Protein AF-X0S0W8-F1 (afdb_monomer)

Nearest PDB structures (foldseek):
  1mt6-assembly1_A  TM=5.441E-01  e=2.248E-05  Homo sapiens
  7vfk-assembly1_B  TM=5.482E-01  e=2.485E-03  Staphylococcus aureus subsp. aureus USA300
  7vfm-assembly1_A  TM=4.886E-01  e=3.811E-03  Staphylococcus aureus subsp. aureus USA300
  5e9u-assembly1_D  TM=4.222E-01  e=1.902E-03  Streptococcus gordonii
  7ec7-assembly1_A  TM=4.776E-01  e=2.226E-02  Staphylococcus aureus subsp. aureus USA300

InterPro domains:
  IPR011652 MORN variant [PF07661] (50-70)
  IPR011652 MORN variant [PF07661] (74-95)

Foldseek 3Di:
DDDDDDPPVPPPPPPDDDDDDDQDDQAAWDWDADPVRATQWIFGHHRSATAAWIWGADNVNATQKTFGDDRNATAFWIWGADNVGATAWIFGDHRNATAAWIWGADPVNHTAWIFGDDRLATAAWIWGADPVRDTPDIFGDHRQHTQPPDDPVRVVVVVVCVVVVNDPDDPPRPPDPDPDDDDDDDDDDDDDDRPPSVPCVVVVVSVD

pLDDT: mean 75.38, std 25.86, range [27.75, 98.38]

Solvent-accessible surface area (backbone atoms only — not comparable to full-atom values): 12274 Å² total; per-residue (Å²): 143,79,85,84,82,82,84,64,91,69,81,74,76,67,94,69,91,84,79,98,62,84,76,77,54,43,63,46,82,38,76,44,60,41,98,87,69,40,57,34,34,38,37,24,24,45,89,64,25,41,32,41,56,34,37,34,31,33,94,89,58,42,58,30,36,40,39,26,25,51,83,62,22,41,32,44,57,34,37,32,29,42,87,90,56,45,54,34,38,41,36,25,25,52,83,61,29,42,30,46,56,35,37,37,30,40,98,86,50,49,65,34,36,42,35,26,25,52,84,59,25,43,29,44,54,39,36,32,35,42,96,89,66,45,77,74,42,76,34,31,26,55,80,37,39,80,64,31,80,67,53,70,67,58,50,51,52,52,52,53,44,54,73,69,68,51,71,86,84,62,62,102,70,66,74,74,78,74,94,70,80,85,76,89,77,84,91,81,94,74,82,80,81,70,61,58,81,78,54,69,76,72,61,56,73,78,74,114

Radius of gyration: 22.82 Å; Cα contacts (8 Å, |Δi|>4): 361; chains: 1; bounding box: 62×35×63 Å

Sequence (208 aa):
MTKRILLVFLFLIAAAGLAAGDAPPADGLYVEAWPNGKKKLQARYRAGELHGTYTEYHENGKSKVKANYSKGKLHGPYKEYAEDGKLRLKCSYKDGELHGSYQKSRPNGKTELKTSYANGELHGKYVTVGEDGKIVLDQIYLDGVLRYPKSQSQIRFTINKLKSGAKPTGPLFDEAPSAGEVKEGEDGEREGMKAGKVSQKHLDAALA

Organism: NCBI:txid412755

Structure (mmCIF, N/CA/C/O backbone):
data_AF-X0S0W8-F1
#
_entry.id   AF-X0S0W8-F1
#
loop_
_atom_site.group_PDB
_atom_site.id
_atom_site.type_symbol
_atom_site.label_atom_id
_atom_site.label_alt_id
_atom_site.label_comp_id
_atom_site.label_asym_id
_atom_site.label_entity_id
_atom_site.label_seq_id
_atom_site.pdbx_PDB_ins_code
_atom_site.Cartn_x
_atom_site.Cartn_y
_atom_site.Cartn_z
_atom_site.occupancy
_atom_site.B_iso_or_equiv
_atom_site.auth_seq_id
_atom_site.auth_comp_id
_atom_site.auth_asym_id
_atom_site.auth_atom_id
_atom_site.pdbx_PDB_model_num
ATOM 1 N N . MET A 1 1 ? -28.493 2.324 -7.291 1.00 39.72 1 MET A N 1
ATOM 2 C CA . MET A 1 1 ? -27.605 1.420 -8.056 1.00 39.72 1 MET A CA 1
ATOM 3 C C . MET A 1 1 ? -26.864 2.237 -9.100 1.00 39.72 1 MET A C 1
ATOM 5 O O . MET A 1 1 ? -27.423 2.530 -10.145 1.00 39.72 1 MET A O 1
ATOM 9 N N . THR A 1 2 ? -25.621 2.609 -8.826 1.00 30.47 2 THR A N 1
ATOM 10 C CA . THR A 1 2 ? -24.753 3.280 -9.801 1.00 30.47 2 THR A CA 1
ATOM 11 C C . THR A 1 2 ? -23.383 2.633 -9.699 1.00 30.47 2 THR A C 1
ATOM 13 O O . THR A 1 2 ? -22.607 2.865 -8.778 1.00 30.47 2 THR A O 1
ATOM 16 N N . LYS A 1 3 ? -23.155 1.699 -10.625 1.00 37.75 3 LYS A N 1
ATOM 17 C CA . LYS A 1 3 ? -21.832 1.184 -10.969 1.00 37.75 3 LYS A CA 1
ATOM 18 C C . LYS A 1 3 ? -21.035 2.321 -11.627 1.00 37.75 3 LYS A C 1
ATOM 20 O O . LYS A 1 3 ? -21.641 3.120 -12.337 1.00 37.75 3 LYS A O 1
ATOM 25 N N . ARG A 1 4 ? -19.697 2.237 -11.526 1.00 33.12 4 ARG A N 1
ATOM 26 C CA . ARG A 1 4 ? -18.644 3.071 -12.165 1.00 33.12 4 ARG A CA 1
ATOM 27 C C . ARG A 1 4 ? -18.261 4.269 -11.276 1.00 33.12 4 ARG A C 1
ATOM 29 O O . ARG A 1 4 ? -19.133 4.981 -10.814 1.00 33.12 4 ARG A O 1
ATOM 36 N N . ILE A 1 5 ? -16.995 4.522 -10.948 1.00 27.75 5 ILE A N 1
ATOM 37 C CA . ILE A 1 5 ? -15.784 4.435 -11.772 1.00 27.75 5 ILE A CA 1
ATOM 38 C C . ILE A 1 5 ? -14.626 3.895 -10.915 1.00 27.75 5 ILE A C 1
ATOM 40 O O . ILE A 1 5 ? -14.252 4.481 -9.904 1.00 27.75 5 ILE A O 1
ATOM 44 N N . LEU A 1 6 ? -14.076 2.756 -11.334 1.00 30.86 6 LEU A N 1
ATOM 45 C CA . LEU A 1 6 ? -12.816 2.209 -10.851 1.00 30.86 6 LEU A CA 1
ATOM 46 C C . LEU A 1 6 ? -11.714 2.905 -11.665 1.00 30.86 6 LEU A C 1
ATOM 48 O O . LEU A 1 6 ? -11.454 2.506 -12.797 1.00 30.86 6 LEU A O 1
ATOM 52 N N . LEU A 1 7 ? -11.105 3.966 -11.130 1.00 28.16 7 LEU A N 1
ATOM 53 C CA . LEU A 1 7 ? -9.842 4.484 -11.663 1.00 28.16 7 LEU A CA 1
ATOM 54 C C . LEU A 1 7 ? -8.720 3.557 -11.186 1.00 28.16 7 LEU A C 1
ATOM 56 O O . LEU A 1 7 ? -7.939 3.875 -10.296 1.00 28.16 7 LEU A O 1
ATOM 60 N N . VAL A 1 8 ? -8.663 2.367 -11.786 1.00 34.12 8 VAL A N 1
ATOM 61 C CA . VAL A 1 8 ? -7.367 1.726 -11.990 1.00 34.12 8 VAL A CA 1
ATOM 62 C C . VAL A 1 8 ? -6.663 2.646 -12.973 1.00 34.12 8 VAL A C 1
ATOM 64 O O . VAL A 1 8 ? -7.233 2.946 -14.024 1.00 34.12 8 VAL A O 1
ATOM 67 N N . PHE A 1 9 ? -5.447 3.090 -12.669 1.00 36.66 9 PHE A N 1
ATOM 68 C CA . PHE A 1 9 ? -4.522 3.520 -13.714 1.00 36.66 9 PHE A CA 1
ATOM 69 C C . PHE A 1 9 ? -4.187 2.286 -14.559 1.00 36.66 9 PHE A C 1
ATOM 71 O O . PHE A 1 9 ? -3.138 1.664 -14.445 1.00 36.66 9 PHE A O 1
ATOM 78 N N . LEU A 1 10 ? -5.169 1.872 -15.352 1.00 36.84 10 LEU A N 1
ATOM 79 C CA . LEU A 1 10 ? -5.042 0.918 -16.416 1.00 36.84 10 LEU A CA 1
ATOM 80 C C . LEU A 1 10 ? -4.467 1.752 -17.552 1.00 36.84 10 LEU A C 1
ATOM 82 O O . LEU A 1 10 ? -5.204 2.408 -18.286 1.00 36.84 10 LEU A O 1
ATOM 86 N N . PHE A 1 11 ? -3.143 1.779 -17.669 1.00 39.22 11 PHE A N 1
ATOM 87 C CA . PHE A 1 11 ? -2.532 2.127 -18.942 1.00 39.22 11 PHE A CA 1
ATOM 88 C C . PHE A 1 11 ? -2.875 0.995 -19.923 1.00 39.22 11 PHE A C 1
ATOM 90 O O . PHE A 1 11 ? -2.082 0.102 -20.195 1.00 39.22 11 PHE A O 1
ATOM 97 N N . LEU A 1 12 ? -4.115 1.016 -20.422 1.00 37.22 12 LEU A N 1
ATOM 98 C CA . LEU A 1 12 ? -4.457 0.476 -21.726 1.00 37.22 12 LEU A CA 1
ATOM 99 C C . LEU A 1 12 ? -3.767 1.413 -22.715 1.00 37.22 12 LEU A C 1
ATOM 101 O O . LEU A 1 12 ? -4.345 2.408 -23.150 1.00 37.22 12 LEU A O 1
ATOM 105 N N . ILE A 1 13 ? -2.503 1.139 -23.031 1.00 46.31 13 ILE A N 1
ATOM 106 C CA . ILE A 1 13 ? -1.908 1.735 -24.222 1.00 46.31 13 ILE A CA 1
ATOM 107 C C . ILE A 1 13 ? -2.515 0.973 -25.395 1.00 46.31 13 ILE A C 1
ATOM 109 O O . ILE A 1 13 ? -1.994 -0.035 -25.865 1.00 46.31 13 ILE A O 1
ATOM 113 N N . ALA A 1 14 ? -3.687 1.448 -25.816 1.00 35.66 14 ALA A N 1
ATOM 114 C CA . ALA A 1 14 ? -4.127 1.287 -27.182 1.00 35.66 14 ALA A CA 1
ATOM 115 C C . ALA A 1 14 ? -3.025 1.872 -28.071 1.00 35.66 14 ALA A C 1
ATOM 117 O O . ALA A 1 14 ? -2.595 3.009 -27.875 1.00 35.66 14 ALA A O 1
ATOM 118 N N . ALA A 1 15 ? -2.542 1.065 -29.010 1.00 45.97 15 ALA A N 1
ATOM 119 C CA . ALA A 1 15 ? -1.600 1.497 -30.022 1.00 45.97 15 ALA A CA 1
ATOM 120 C C . ALA A 1 15 ? -2.231 2.624 -30.857 1.00 45.97 15 ALA A C 1
ATOM 122 O O . ALA A 1 15 ? -3.025 2.373 -31.758 1.00 45.97 15 ALA A O 1
ATOM 123 N N . ALA A 1 16 ? -1.894 3.869 -30.537 1.00 35.06 16 ALA A N 1
ATOM 124 C CA . ALA A 1 16 ? -2.077 5.029 -31.396 1.00 35.06 16 ALA A CA 1
ATOM 125 C C . ALA A 1 16 ? -1.059 6.087 -30.952 1.00 35.06 16 ALA A C 1
ATOM 127 O O . ALA A 1 16 ? -1.001 6.443 -29.778 1.00 35.06 16 ALA A O 1
ATOM 128 N N . GLY A 1 17 ? -0.193 6.484 -31.886 1.00 40.47 17 GLY A N 1
ATOM 129 C CA . GLY A 1 17 ? 1.080 7.153 -31.633 1.00 40.47 17 GLY A CA 1
ATOM 130 C C . GLY A 1 17 ? 1.023 8.413 -30.770 1.00 40.47 17 GLY A C 1
ATOM 131 O O . GLY A 1 17 ? 0.095 9.200 -30.895 1.00 40.47 17 GLY A O 1
ATOM 132 N N . LEU A 1 18 ? 2.065 8.626 -29.958 1.00 34.28 18 LEU A N 1
ATOM 133 C CA . LEU A 1 18 ? 3.035 9.723 -30.107 1.00 34.28 18 LEU A CA 1
ATOM 134 C C . LEU A 1 18 ? 4.124 9.623 -29.012 1.00 34.28 18 LEU A C 1
ATOM 136 O O . LEU A 1 18 ? 3.823 9.283 -27.874 1.00 34.28 18 LEU A O 1
ATOM 140 N N . ALA A 1 19 ? 5.350 10.014 -29.378 1.00 39.44 19 ALA A N 1
ATOM 141 C CA . ALA A 1 19 ? 6.581 10.162 -28.582 1.00 39.44 19 ALA A CA 1
ATOM 142 C C . ALA A 1 19 ? 7.412 8.888 -28.302 1.00 39.44 19 ALA A C 1
ATOM 144 O O . ALA A 1 19 ? 6.939 7.887 -27.778 1.00 39.44 19 ALA A O 1
ATOM 145 N N . ALA A 1 20 ? 8.691 8.970 -28.684 1.00 41.84 20 ALA A N 1
ATOM 146 C CA . ALA A 1 20 ? 9.699 7.915 -28.702 1.00 41.84 20 ALA A CA 1
ATOM 147 C C . ALA A 1 20 ? 10.100 7.417 -27.299 1.00 41.84 20 ALA A C 1
ATOM 149 O O . ALA A 1 20 ? 11.136 7.796 -26.758 1.00 41.84 20 ALA A O 1
ATOM 150 N N . GLY A 1 21 ? 9.273 6.550 -26.723 1.00 59.22 21 GLY A N 1
ATOM 151 C CA . GLY A 1 21 ? 9.698 5.525 -25.776 1.00 59.22 21 GLY A CA 1
ATOM 152 C C . GLY A 1 21 ? 9.386 4.166 -26.393 1.00 59.22 21 GLY A C 1
ATOM 153 O O . GLY A 1 21 ? 8.299 3.993 -26.946 1.00 59.22 21 GLY A O 1
ATOM 154 N N . ASP A 1 22 ? 10.332 3.228 -26.363 1.00 71.50 22 ASP A N 1
ATOM 155 C CA . ASP A 1 22 ? 10.090 1.877 -26.872 1.00 71.50 22 ASP A CA 1
ATOM 156 C C . ASP A 1 22 ? 8.868 1.275 -26.167 1.00 71.50 22 ASP A C 1
ATOM 158 O O . ASP A 1 22 ? 8.746 1.334 -24.941 1.00 71.50 22 ASP A O 1
ATOM 162 N N . ALA A 1 23 ? 7.938 0.712 -26.940 1.00 82.38 23 ALA A N 1
ATOM 163 C CA . ALA A 1 23 ? 6.789 0.028 -26.368 1.00 82.38 23 ALA A CA 1
ATOM 164 C C . ALA A 1 23 ? 7.264 -1.124 -25.456 1.00 82.38 23 ALA A C 1
ATOM 166 O O . ALA A 1 23 ? 8.271 -1.773 -25.766 1.00 82.38 23 ALA A O 1
ATOM 167 N N . PRO A 1 24 ? 6.557 -1.421 -24.350 1.00 89.12 24 PRO A N 1
ATOM 168 C CA . PRO A 1 24 ? 6.922 -2.544 -23.500 1.00 89.12 24 PRO A CA 1
ATOM 169 C C . PRO A 1 24 ? 6.966 -3.864 -24.288 1.00 89.12 24 PRO A C 1
ATOM 171 O O . PRO A 1 24 ? 6.114 -4.090 -25.153 1.00 89.12 24 PRO A O 1
ATOM 174 N N . PRO A 1 25 ? 7.923 -4.763 -23.993 1.00 91.38 25 PRO A N 1
ATOM 175 C CA . PRO A 1 25 ? 7.991 -6.061 -24.642 1.00 91.38 25 PRO A CA 1
ATOM 176 C C . PRO A 1 25 ? 6.795 -6.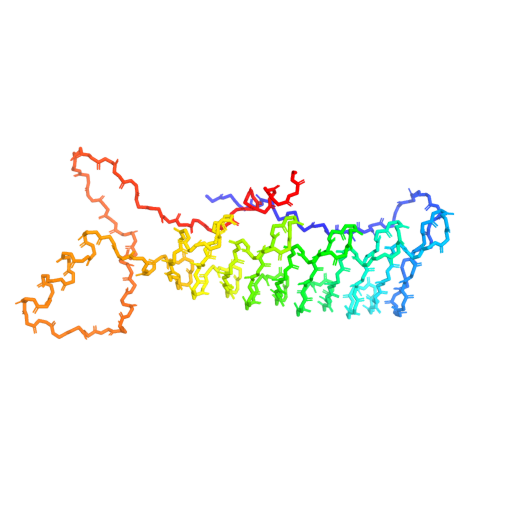925 -24.230 1.00 91.38 25 PRO A C 1
ATOM 178 O O . PRO A 1 25 ? 6.292 -6.817 -23.111 1.00 91.38 25 PRO A O 1
ATOM 181 N N . ALA A 1 26 ? 6.386 -7.846 -25.105 1.00 93.62 26 ALA A N 1
ATOM 182 C CA . ALA A 1 26 ? 5.365 -8.833 -24.759 1.00 93.62 26 ALA A CA 1
ATOM 183 C C . ALA A 1 26 ? 5.813 -9.719 -23.581 1.00 93.62 26 ALA A C 1
ATOM 185 O O . ALA A 1 26 ? 5.045 -9.958 -22.652 1.00 93.62 26 ALA A O 1
ATOM 186 N N . ASP A 1 27 ? 7.074 -10.149 -23.577 1.00 95.94 27 ASP A N 1
ATOM 187 C CA . ASP A 1 27 ? 7.662 -10.959 -22.516 1.00 95.94 27 ASP A CA 1
ATOM 188 C C . ASP A 1 27 ? 9.043 -10.412 -22.143 1.00 95.94 27 ASP A C 1
ATOM 190 O O . ASP A 1 27 ? 9.874 -10.145 -23.010 1.00 95.94 27 ASP A O 1
ATOM 194 N N . GLY A 1 28 ? 9.313 -10.272 -20.843 1.00 94.19 28 GLY A N 1
ATOM 195 C CA . GLY A 1 28 ? 10.639 -9.913 -20.337 1.00 94.19 28 GLY A CA 1
ATOM 196 C C . GLY A 1 28 ? 10.682 -8.633 -19.507 1.00 94.19 28 GLY A C 1
ATOM 197 O O . GLY A 1 28 ? 9.708 -8.247 -18.866 1.00 94.19 28 GLY A O 1
ATOM 198 N N . LEU A 1 29 ? 11.867 -8.026 -19.433 1.00 95.94 29 LEU A N 1
ATOM 199 C CA . LEU A 1 29 ? 12.136 -6.839 -18.622 1.00 95.94 29 LEU A CA 1
ATOM 200 C C . LEU A 1 29 ? 12.000 -5.573 -19.472 1.00 95.94 29 LEU A C 1
ATOM 202 O O . LEU A 1 29 ? 12.678 -5.435 -20.483 1.00 95.94 29 LEU A O 1
ATOM 206 N N . TYR A 1 30 ? 11.191 -4.632 -19.004 1.00 95.44 30 TYR A N 1
ATOM 207 C CA . TYR A 1 30 ? 11.118 -3.264 -19.496 1.00 95.44 30 TYR A CA 1
ATOM 208 C C . TYR A 1 30 ? 11.843 -2.328 -18.528 1.00 95.44 30 TYR A C 1
ATOM 210 O O . TYR A 1 30 ? 11.675 -2.442 -17.307 1.00 95.44 30 TYR A O 1
ATOM 218 N N . VAL A 1 31 ? 12.636 -1.401 -19.063 1.00 95.06 31 VAL A N 1
ATOM 219 C CA . VAL A 1 31 ? 13.331 -0.371 -18.287 1.00 95.06 31 VAL A CA 1
ATOM 220 C C . VAL A 1 31 ? 13.147 0.968 -18.981 1.00 95.06 31 VAL A C 1
ATOM 222 O O . VAL A 1 31 ? 13.501 1.113 -20.143 1.00 95.06 31 VAL A O 1
ATOM 225 N N . GLU A 1 32 ? 12.655 1.951 -18.238 1.00 92.75 32 GLU A N 1
ATOM 226 C CA . GLU A 1 32 ? 12.600 3.346 -18.667 1.00 92.75 32 GLU A CA 1
ATOM 227 C C . GLU A 1 32 ? 13.588 4.154 -17.826 1.00 92.75 32 GLU A C 1
ATOM 229 O O . GLU A 1 32 ? 13.704 3.947 -16.610 1.00 92.75 32 GLU A O 1
ATOM 234 N N . ALA A 1 33 ? 14.295 5.087 -18.457 1.00 94.06 33 ALA A N 1
ATOM 235 C CA . ALA A 1 33 ? 15.217 5.998 -17.795 1.00 94.06 33 ALA A CA 1
ATOM 236 C C . ALA A 1 33 ? 14.682 7.435 -17.824 1.00 94.06 33 ALA A C 1
ATOM 238 O O . ALA A 1 33 ? 13.979 7.843 -18.743 1.00 94.06 33 ALA A O 1
ATOM 239 N N . TRP A 1 34 ? 15.034 8.212 -16.806 1.00 88.50 34 TRP A N 1
ATOM 240 C CA . TRP A 1 34 ? 14.905 9.665 -16.819 1.00 88.50 34 TRP A CA 1
ATOM 241 C C . TRP A 1 34 ? 15.868 10.278 -17.853 1.00 88.50 34 TRP A C 1
ATOM 243 O O . TRP A 1 34 ? 16.8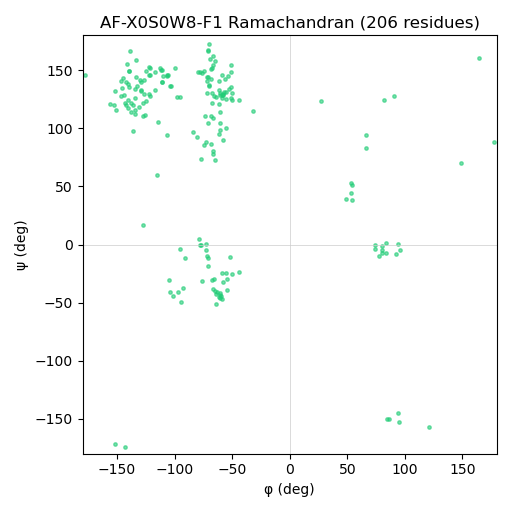72 9.645 -18.190 1.00 88.50 34 TRP A O 1
ATOM 253 N N . PRO A 1 35 ? 15.661 11.539 -18.286 1.00 92.19 35 PRO A N 1
ATOM 254 C CA . PRO A 1 35 ? 16.602 12.233 -19.175 1.00 92.19 35 PRO A CA 1
ATOM 255 C C . PRO A 1 35 ? 18.041 12.299 -18.635 1.00 92.19 35 PRO A C 1
ATOM 257 O O . PRO A 1 35 ? 18.993 12.379 -19.402 1.00 92.19 35 PRO A O 1
ATOM 260 N N . ASN A 1 36 ? 18.211 12.222 -17.310 1.00 90.19 36 ASN A N 1
ATOM 261 C CA . ASN A 1 36 ? 19.513 12.173 -16.641 1.00 90.19 36 ASN A CA 1
ATOM 262 C C . ASN A 1 36 ? 20.189 10.779 -16.668 1.00 90.19 36 ASN A C 1
ATOM 264 O O . ASN A 1 36 ? 21.217 10.586 -16.020 1.00 90.19 36 ASN A O 1
ATOM 268 N N . GLY A 1 37 ? 19.598 9.793 -17.352 1.00 91.56 37 GLY A N 1
ATOM 269 C CA . GLY A 1 37 ? 20.110 8.427 -17.491 1.00 91.56 37 GLY A CA 1
ATOM 270 C C . GLY A 1 37 ? 19.842 7.499 -16.300 1.00 91.56 37 GLY A C 1
ATOM 271 O O . GLY A 1 37 ? 20.093 6.297 -16.391 1.00 91.56 37 GLY A O 1
ATOM 272 N N . LYS A 1 38 ? 19.309 7.999 -15.178 1.00 94.25 38 LYS A N 1
ATOM 273 C CA . LYS A 1 38 ? 18.926 7.144 -14.045 1.00 94.25 38 LYS A CA 1
ATOM 274 C C . LYS A 1 38 ? 17.646 6.384 -14.361 1.00 94.25 38 LYS A C 1
ATOM 276 O O . LYS A 1 38 ? 16.766 6.888 -15.051 1.00 94.25 38 LYS A O 1
ATOM 281 N N . LYS A 1 39 ? 17.500 5.186 -13.791 1.00 93.88 39 LYS A N 1
ATOM 282 C CA . LYS A 1 39 ? 16.259 4.409 -13.907 1.00 93.88 39 LYS A CA 1
ATOM 283 C C . LYS A 1 39 ? 15.080 5.227 -13.385 1.00 93.88 39 LYS A C 1
ATOM 285 O O . LYS A 1 39 ? 15.155 5.768 -12.286 1.00 93.88 39 LYS A O 1
ATOM 290 N N . LYS A 1 40 ? 14.008 5.270 -14.168 1.00 93.69 40 LYS A N 1
ATOM 291 C CA . LYS A 1 40 ? 12.698 5.824 -13.818 1.00 93.69 40 LYS A CA 1
ATOM 292 C C . LYS A 1 40 ? 11.728 4.707 -13.466 1.00 93.69 40 LYS A C 1
ATOM 294 O O . LYS A 1 40 ? 11.050 4.770 -12.444 1.00 93.69 40 LYS A O 1
ATOM 299 N N . LEU A 1 41 ? 11.733 3.651 -14.271 1.00 94.75 41 LEU A N 1
ATOM 300 C CA . LEU A 1 41 ? 10.834 2.516 -14.144 1.00 94.75 41 LEU A CA 1
ATOM 301 C C . LEU A 1 41 ? 11.555 1.226 -14.534 1.00 94.75 41 LEU A C 1
ATOM 303 O O . LEU A 1 41 ? 12.360 1.195 -15.460 1.00 94.75 41 LEU A O 1
ATOM 307 N N . GLN A 1 42 ? 11.250 0.148 -13.825 1.00 96.44 42 GLN A N 1
ATOM 308 C CA . GLN A 1 42 ? 11.640 -1.206 -14.176 1.00 96.44 42 GLN A CA 1
ATOM 309 C C . GLN A 1 42 ? 10.449 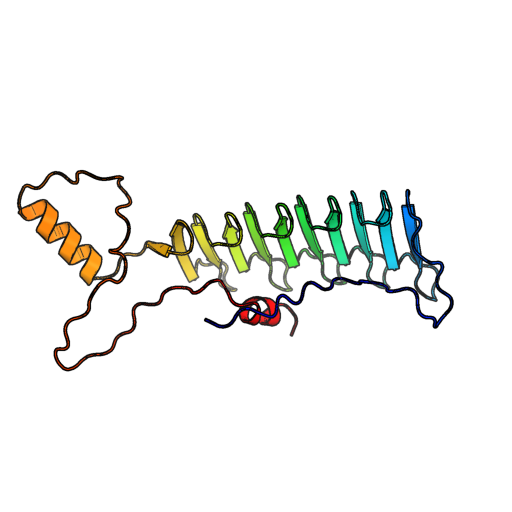-2.137 -13.932 1.00 96.44 42 GLN A C 1
ATOM 311 O O . GLN A 1 42 ? 9.965 -2.242 -12.805 1.00 96.44 42 GLN A O 1
ATOM 316 N N . ALA A 1 43 ? 9.995 -2.838 -14.966 1.00 97.19 43 ALA A N 1
ATOM 317 C CA . ALA A 1 43 ? 8.806 -3.682 -14.911 1.00 97.19 43 ALA A CA 1
ATOM 318 C C . ALA A 1 43 ? 9.010 -4.992 -15.673 1.00 97.19 43 ALA A C 1
ATOM 320 O O . ALA A 1 43 ? 9.755 -5.040 -16.648 1.00 97.19 43 ALA A O 1
ATOM 321 N N . ARG A 1 44 ? 8.357 -6.068 -15.231 1.00 96.81 44 ARG A N 1
ATOM 322 C CA . ARG A 1 44 ? 8.335 -7.344 -15.953 1.00 96.81 44 ARG A CA 1
ATOM 323 C C . ARG A 1 44 ? 6.997 -7.546 -16.649 1.00 96.81 44 ARG A C 1
ATOM 325 O O . ARG A 1 44 ? 5.951 -7.322 -16.042 1.00 96.81 44 ARG A O 1
ATOM 332 N N . TYR A 1 45 ? 7.067 -8.006 -17.889 1.00 96.31 45 TYR A N 1
ATOM 333 C CA . TYR A 1 45 ? 5.927 -8.320 -18.735 1.00 96.31 45 TYR A CA 1
ATOM 334 C C . TYR A 1 45 ? 5.901 -9.806 -19.080 1.00 96.31 45 TYR A C 1
ATOM 336 O O . TYR A 1 45 ? 6.946 -10.462 -19.163 1.00 96.31 45 TYR A O 1
ATOM 344 N N . ARG A 1 46 ? 4.689 -10.328 -19.254 1.00 96.69 46 ARG A N 1
ATOM 345 C CA . ARG A 1 46 ? 4.417 -11.653 -19.797 1.00 96.69 46 ARG A CA 1
ATOM 346 C C . ARG A 1 46 ? 3.149 -11.596 -20.640 1.00 96.69 46 ARG A C 1
ATOM 348 O O . ARG A 1 46 ? 2.128 -11.132 -20.139 1.00 96.69 46 ARG A O 1
ATOM 355 N N . ALA A 1 47 ? 3.198 -12.087 -21.876 1.00 95.31 47 ALA A N 1
ATOM 356 C CA . ALA A 1 47 ? 2.094 -12.016 -22.838 1.00 95.31 47 ALA A CA 1
ATOM 357 C C . ALA A 1 47 ? 1.465 -10.607 -22.987 1.00 95.31 47 ALA A C 1
ATOM 359 O O . ALA A 1 47 ? 0.250 -10.468 -23.094 1.00 95.31 47 ALA A O 1
ATOM 360 N N . GLY A 1 48 ? 2.289 -9.556 -22.965 1.00 93.06 48 GLY A N 1
ATOM 361 C CA . GLY A 1 48 ? 1.862 -8.157 -23.101 1.00 93.06 48 GLY A CA 1
ATOM 362 C C . GLY A 1 48 ? 1.303 -7.524 -21.824 1.00 93.06 48 GLY A C 1
ATOM 363 O O . GLY A 1 48 ? 0.985 -6.339 -21.822 1.00 93.06 48 GLY A O 1
ATOM 364 N N . GLU A 1 49 ? 1.217 -8.269 -20.720 1.00 95.06 49 GLU A N 1
ATOM 365 C CA . GLU A 1 49 ? 0.692 -7.784 -19.443 1.00 95.06 49 GLU A CA 1
ATOM 366 C C . GLU A 1 49 ? 1.782 -7.711 -18.372 1.00 95.06 49 GLU A C 1
ATOM 368 O O . GLU A 1 49 ? 2.715 -8.515 -18.356 1.00 95.06 49 GLU A O 1
ATOM 373 N N . LEU A 1 50 ? 1.637 -6.798 -17.407 1.00 94.62 50 LEU A N 1
ATOM 374 C CA . LEU A 1 50 ? 2.511 -6.769 -16.233 1.00 94.62 50 LEU A CA 1
ATOM 375 C C . LEU A 1 50 ? 2.432 -8.095 -15.460 1.00 94.62 50 LEU A C 1
ATOM 377 O O . LEU A 1 50 ? 1.357 -8.552 -15.056 1.00 94.62 50 LEU A O 1
ATOM 381 N N . HIS A 1 51 ? 3.592 -8.701 -15.221 1.00 97.31 51 HIS A N 1
ATOM 382 C CA . HIS A 1 51 ? 3.711 -9.974 -14.525 1.00 97.31 51 HIS A CA 1
ATOM 383 C C . HIS A 1 51 ? 5.053 -10.073 -13.792 1.00 97.31 51 HIS A C 1
ATOM 385 O O . HIS A 1 51 ? 6.122 -10.128 -14.395 1.00 97.31 51 HIS A O 1
ATOM 391 N N . GLY A 1 52 ? 4.995 -10.142 -12.466 1.00 96.94 52 GLY A N 1
ATOM 392 C CA . GLY A 1 52 ? 6.148 -10.126 -11.578 1.00 96.94 52 GLY A CA 1
ATOM 393 C C . GLY A 1 52 ? 6.472 -8.724 -11.066 1.00 96.94 52 GLY A C 1
ATOM 394 O O . GLY A 1 52 ? 5.589 -7.914 -10.784 1.00 96.94 52 GLY A O 1
ATOM 395 N N . THR A 1 53 ? 7.763 -8.452 -10.894 1.00 97.62 53 THR A N 1
ATOM 396 C CA . THR A 1 53 ? 8.246 -7.255 -10.201 1.00 97.62 53 THR A CA 1
ATOM 397 C C . THR A 1 53 ? 8.009 -5.974 -10.990 1.00 97.62 53 THR A C 1
ATOM 399 O O . THR A 1 53 ? 8.340 -5.900 -12.175 1.00 97.62 53 THR A O 1
ATOM 402 N N . TYR A 1 54 ? 7.573 -4.941 -10.278 1.00 98.00 54 TYR A N 1
ATOM 403 C CA . TYR A 1 54 ? 7.451 -3.571 -10.754 1.00 98.00 54 TYR A CA 1
ATOM 404 C C . TYR A 1 54 ? 8.139 -2.628 -9.767 1.00 98.00 54 TYR A C 1
ATOM 406 O O . TYR A 1 54 ? 7.973 -2.747 -8.549 1.00 98.00 54 TYR A O 1
ATOM 414 N N . THR A 1 55 ? 8.963 -1.711 -10.258 1.00 98.00 55 THR A N 1
ATOM 415 C CA . THR A 1 55 ? 9.661 -0.727 -9.430 1.00 98.00 55 THR A CA 1
ATOM 416 C C . THR A 1 55 ? 9.758 0.605 -10.152 1.00 98.00 55 THR A C 1
ATOM 418 O O . THR A 1 55 ? 10.361 0.692 -11.216 1.00 98.00 55 THR A O 1
ATOM 421 N N . GLU A 1 56 ? 9.220 1.645 -9.530 1.00 97.38 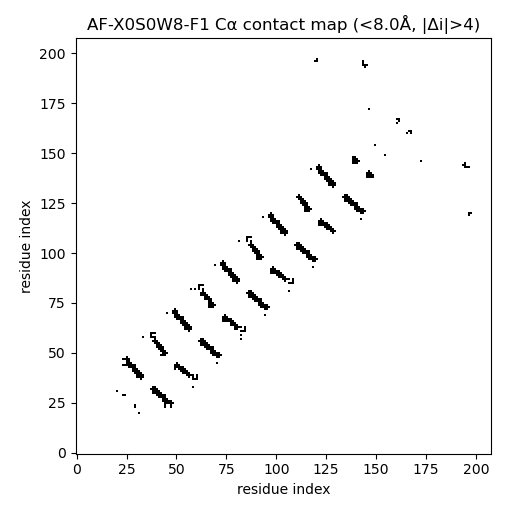56 GLU A N 1
ATOM 422 C CA . GLU A 1 56 ? 9.443 3.035 -9.926 1.00 97.38 56 GLU A CA 1
ATOM 423 C C . GLU A 1 56 ? 10.502 3.665 -9.035 1.00 97.38 56 GLU A C 1
ATOM 425 O O . GLU A 1 56 ? 10.641 3.312 -7.857 1.00 97.38 56 GLU A O 1
ATOM 430 N N . TYR A 1 57 ? 11.212 4.641 -9.579 1.00 96.50 57 TYR A N 1
ATOM 431 C CA . TYR A 1 57 ? 12.283 5.352 -8.905 1.00 96.50 57 TYR A CA 1
ATOM 432 C C . TYR A 1 57 ? 12.040 6.860 -8.958 1.00 96.50 57 TYR A C 1
ATOM 434 O O . TYR A 1 57 ? 11.615 7.406 -9.976 1.00 96.50 57 TYR A O 1
ATOM 442 N N . HIS A 1 58 ? 12.362 7.534 -7.860 1.00 95.44 58 HIS A N 1
ATOM 443 C CA . HIS A 1 58 ? 12.523 8.984 -7.827 1.00 95.44 58 HIS A CA 1
ATOM 444 C C . HIS A 1 58 ? 13.711 9.397 -8.703 1.00 95.44 58 HIS A C 1
ATOM 446 O O . HIS A 1 58 ? 14.628 8.601 -8.918 1.00 95.44 58 HIS A O 1
ATOM 452 N N . GLU A 1 59 ? 13.761 10.650 -9.157 1.00 95.12 59 GLU A N 1
ATOM 453 C CA . GLU A 1 59 ? 14.884 11.159 -9.968 1.00 95.12 59 GLU A CA 1
ATOM 454 C C . GLU A 1 59 ? 16.241 11.059 -9.253 1.00 95.12 59 GLU A C 1
ATOM 456 O O . GLU A 1 59 ? 17.300 10.952 -9.877 1.00 95.12 59 GLU A O 1
ATOM 461 N N . ASN A 1 60 ? 16.233 11.037 -7.918 1.00 95.12 60 ASN A N 1
ATOM 462 C CA . ASN A 1 60 ? 17.438 10.820 -7.127 1.00 95.12 60 ASN A CA 1
ATOM 463 C C . ASN A 1 60 ? 17.973 9.370 -7.207 1.00 95.12 60 ASN A C 1
ATOM 465 O O . ASN A 1 60 ? 19.123 9.138 -6.833 1.00 95.12 60 ASN A O 1
ATOM 469 N N . GLY A 1 61 ? 17.202 8.426 -7.759 1.00 95.31 61 GLY A N 1
ATOM 470 C CA . GLY A 1 61 ? 17.541 7.011 -7.942 1.00 95.31 61 GLY A CA 1
ATOM 471 C C . GLY A 1 61 ? 17.032 6.082 -6.833 1.00 95.31 61 GLY A C 1
ATOM 472 O O . GLY A 1 61 ? 17.176 4.863 -6.940 1.00 95.31 61 GLY A O 1
ATOM 473 N N . LYS A 1 62 ? 16.424 6.614 -5.765 1.00 97.38 62 LYS A N 1
ATOM 474 C CA . LYS A 1 62 ? 1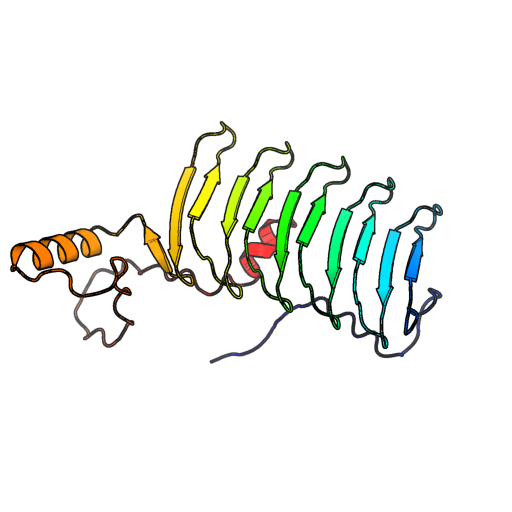5.784 5.806 -4.718 1.00 97.38 62 LYS A CA 1
ATOM 475 C C . LYS A 1 62 ? 14.444 5.276 -5.213 1.00 97.38 62 LYS A C 1
ATOM 477 O O . LYS A 1 62 ? 13.751 5.928 -5.988 1.00 97.38 62 LYS A O 1
ATOM 482 N N . SER A 1 63 ? 14.056 4.088 -4.758 1.00 97.06 63 SER A N 1
ATOM 483 C CA . SER A 1 63 ? 12.751 3.522 -5.111 1.00 97.06 63 SER A CA 1
ATOM 484 C C . SER A 1 63 ? 11.623 4.413 -4.602 1.00 97.06 63 SER A C 1
ATOM 486 O O . SER A 1 63 ? 11.638 4.791 -3.438 1.00 97.06 63 SER A O 1
ATOM 488 N N . LYS A 1 64 ? 10.653 4.696 -5.467 1.00 97.19 64 LYS A N 1
ATOM 489 C CA . LYS A 1 64 ? 9.397 5.386 -5.169 1.00 97.19 64 LYS A CA 1
ATOM 490 C C . LYS A 1 64 ? 8.291 4.381 -4.882 1.00 97.19 64 LYS A C 1
ATOM 492 O O . LYS A 1 64 ? 7.652 4.454 -3.838 1.00 97.19 64 LYS A O 1
ATOM 497 N N . VAL A 1 65 ? 8.138 3.393 -5.762 1.00 98.12 65 VAL A N 1
ATOM 498 C CA . VAL A 1 65 ? 7.155 2.310 -5.640 1.00 98.12 65 VAL A CA 1
ATOM 499 C C . VAL A 1 65 ? 7.859 0.976 -5.828 1.00 98.12 65 VAL A C 1
ATOM 501 O O . VAL A 1 65 ? 8.715 0.835 -6.699 1.00 98.12 65 VAL A O 1
ATOM 504 N N . LYS A 1 66 ? 7.488 -0.020 -5.025 1.00 98.38 66 LYS A N 1
ATOM 505 C CA . LYS A 1 66 ? 7.788 -1.433 -5.270 1.00 98.38 66 LYS A CA 1
ATOM 506 C C . LYS A 1 66 ? 6.495 -2.221 -5.195 1.00 98.38 66 LYS A C 1
ATOM 508 O O . LYS A 1 66 ? 5.843 -2.230 -4.154 1.00 98.38 66 LYS A O 1
ATOM 513 N N . ALA A 1 67 ? 6.165 -2.903 -6.277 1.00 98.00 67 ALA A N 1
ATOM 514 C CA . ALA A 1 67 ? 4.938 -3.663 -6.412 1.00 98.00 67 ALA A CA 1
ATOM 515 C C . ALA A 1 67 ? 5.207 -5.000 -7.103 1.00 98.00 67 ALA A C 1
ATOM 517 O O . ALA A 1 67 ? 6.267 -5.222 -7.699 1.00 98.00 67 ALA A O 1
ATOM 518 N N . ASN A 1 68 ? 4.226 -5.888 -7.029 1.00 96.56 68 ASN A N 1
ATOM 519 C CA . ASN A 1 68 ? 4.223 -7.129 -7.779 1.00 96.56 68 ASN A CA 1
ATOM 520 C C . ASN A 1 68 ? 2.885 -7.279 -8.503 1.00 96.56 68 ASN A C 1
ATOM 522 O O . ASN A 1 68 ? 1.838 -6.912 -7.967 1.00 96.56 68 ASN A O 1
ATOM 526 N N . TYR A 1 69 ? 2.945 -7.790 -9.727 1.00 97.50 69 TYR A N 1
ATOM 527 C CA . TYR A 1 69 ? 1.798 -7.957 -10.606 1.00 97.50 69 TYR A CA 1
ATOM 528 C C . TYR A 1 69 ? 1.621 -9.419 -11.006 1.00 97.50 69 TYR A C 1
ATOM 530 O O . TYR A 1 69 ? 2.579 -10.184 -11.097 1.00 97.50 69 TYR A O 1
ATOM 538 N N . SER A 1 70 ? 0.385 -9.804 -11.285 1.00 97.25 70 SER A N 1
ATOM 539 C CA . SER A 1 70 ? 0.023 -11.075 -11.897 1.00 97.25 70 SER A CA 1
ATOM 540 C C . SER A 1 70 ? -1.106 -10.822 -12.887 1.00 97.25 70 SER A C 1
ATOM 542 O O . SER A 1 70 ? -2.177 -10.367 -12.489 1.00 97.25 70 SER A O 1
ATOM 544 N N . LYS A 1 71 ? -0.853 -11.094 -14.174 1.00 95.56 71 LYS A N 1
ATOM 545 C CA . LYS A 1 71 ? -1.831 -10.937 -15.268 1.00 95.56 71 LYS A CA 1
ATOM 546 C C . LYS A 1 71 ? -2.432 -9.526 -15.300 1.00 95.56 71 LYS A C 1
ATOM 548 O O . LYS A 1 71 ? -3.639 -9.333 -15.157 1.00 95.56 71 LYS A O 1
ATOM 553 N N . GLY A 1 72 ? -1.549 -8.527 -15.286 1.00 95.00 72 GLY A N 1
ATOM 554 C CA . GLY A 1 72 ? -1.917 -7.111 -15.298 1.00 95.00 72 GLY A CA 1
ATOM 555 C C . GLY A 1 72 ? -2.480 -6.555 -13.985 1.00 95.00 72 GLY A C 1
ATOM 556 O O . GLY A 1 72 ? -2.708 -5.353 -13.896 1.00 95.00 72 GLY A O 1
ATOM 557 N N . LYS A 1 73 ? -2.679 -7.372 -12.942 1.00 96.69 73 LYS A N 1
ATOM 558 C CA . LYS A 1 73 ? -3.265 -6.935 -11.662 1.00 96.69 73 LYS A CA 1
ATOM 559 C C . LYS A 1 73 ? -2.244 -6.932 -10.537 1.00 96.69 73 LYS A C 1
ATOM 561 O O . LYS A 1 73 ? -1.399 -7.821 -10.473 1.00 96.69 73 LYS A O 1
ATOM 566 N N . LEU A 1 74 ? -2.353 -5.981 -9.610 1.00 95.31 74 LEU A N 1
ATOM 567 C CA . LEU A 1 74 ? -1.550 -5.985 -8.386 1.00 95.31 74 LEU A CA 1
ATOM 568 C C . LEU A 1 74 ? -1.792 -7.274 -7.593 1.00 95.31 74 LEU A C 1
ATOM 570 O O . LEU A 1 74 ? -2.931 -7.649 -7.315 1.00 95.31 74 LEU A O 1
ATOM 574 N N . HIS A 1 75 ? -0.711 -7.952 -7.227 1.00 97.38 75 HIS A N 1
ATOM 575 C CA . HIS A 1 75 ? -0.771 -9.220 -6.520 1.00 97.38 75 HIS A CA 1
ATOM 576 C C . HIS A 1 75 ? 0.490 -9.413 -5.672 1.00 97.38 75 HIS A C 1
ATOM 578 O O . HIS A 1 75 ? 1.603 -9.489 -6.190 1.00 97.38 75 HIS A O 1
ATOM 584 N N . GLY A 1 76 ? 0.318 -9.542 -4.361 1.00 97.12 76 GLY A N 1
ATOM 585 C CA . GLY A 1 76 ? 1.390 -9.644 -3.381 1.00 97.12 76 GLY A CA 1
ATOM 586 C C . GLY A 1 76 ? 1.754 -8.294 -2.746 1.00 97.12 76 GLY A C 1
ATOM 587 O O . GLY A 1 76 ? 0.897 -7.418 -2.610 1.00 97.12 76 GLY A O 1
ATOM 588 N N . PRO A 1 77 ? 3.003 -8.122 -2.283 1.00 97.69 77 PRO A N 1
ATOM 589 C CA . PRO A 1 77 ? 3.400 -6.962 -1.496 1.00 97.69 77 PRO A CA 1
ATOM 590 C C . PRO A 1 77 ? 3.476 -5.681 -2.333 1.00 97.69 77 PRO A C 1
ATOM 592 O O . PRO A 1 77 ? 3.958 -5.682 -3.466 1.00 97.69 77 PRO A O 1
ATOM 595 N N . TYR A 1 78 ? 3.090 -4.570 -1.711 1.00 98.31 78 TYR A N 1
ATOM 596 C CA . TYR A 1 78 ? 3.177 -3.226 -2.267 1.00 98.31 78 TYR A CA 1
ATOM 597 C C . TYR A 1 78 ? 3.796 -2.270 -1.247 1.00 98.31 78 TYR A C 1
ATOM 599 O O . TYR A 1 78 ? 3.483 -2.326 -0.053 1.00 98.31 78 TYR A O 1
ATOM 607 N N . LYS A 1 79 ? 4.713 -1.415 -1.701 1.00 98.38 79 LYS A N 1
ATOM 608 C CA . LYS A 1 79 ? 5.397 -0.426 -0.866 1.00 98.38 79 LYS A CA 1
ATOM 609 C C . LYS A 1 79 ? 5.600 0.880 -1.618 1.00 98.38 79 LYS A C 1
ATOM 611 O O . LYS A 1 79 ? 6.043 0.859 -2.764 1.00 98.38 79 LYS A O 1
ATOM 616 N N . GLU A 1 80 ? 5.405 1.988 -0.918 1.00 98.00 80 GLU A N 1
ATOM 617 C CA . GLU A 1 80 ? 5.730 3.333 -1.392 1.00 98.00 80 GLU A CA 1
ATOM 618 C C . GLU A 1 80 ? 6.693 4.021 -0.439 1.00 98.00 80 GLU A C 1
ATOM 620 O O . GLU A 1 80 ? 6.624 3.857 0.786 1.00 98.00 80 GLU A O 1
ATOM 625 N N . TYR A 1 81 ? 7.568 4.831 -1.013 1.00 96.75 81 TYR A N 1
ATOM 626 C CA . TYR A 1 81 ? 8.627 5.525 -0.309 1.00 96.75 81 TYR A CA 1
ATOM 627 C C . TYR A 1 81 ? 8.675 6.991 -0.737 1.00 96.75 81 TYR A C 1
ATOM 629 O O . TYR A 1 81 ? 8.474 7.324 -1.905 1.00 96.75 81 TYR A O 1
ATOM 637 N N . ALA A 1 82 ? 8.992 7.870 0.209 1.00 95.50 82 ALA A N 1
ATOM 638 C CA . ALA A 1 82 ? 9.304 9.265 -0.075 1.00 95.50 82 ALA A CA 1
ATOM 639 C C . ALA A 1 82 ? 10.669 9.403 -0.770 1.00 95.50 82 ALA A C 1
ATOM 641 O O . ALA A 1 82 ? 11.466 8.462 -0.789 1.00 95.50 82 ALA A O 1
ATOM 642 N N . GLU A 1 83 ? 10.959 10.589 -1.307 1.00 95.62 83 GLU A N 1
ATOM 643 C CA . GLU A 1 83 ? 12.242 10.880 -1.962 1.00 95.62 83 GLU A CA 1
ATOM 644 C C . GLU A 1 83 ? 13.446 10.667 -1.041 1.00 95.62 83 GLU A C 1
ATOM 646 O O . GLU A 1 83 ? 14.509 10.242 -1.490 1.00 95.62 83 GLU A O 1
ATOM 651 N N . ASP A 1 84 ? 13.300 10.898 0.264 1.00 95.69 84 ASP A N 1
ATOM 652 C CA . ASP A 1 84 ? 14.359 10.639 1.241 1.00 95.69 84 ASP A CA 1
ATOM 653 C C . ASP A 1 84 ? 14.595 9.133 1.492 1.00 95.69 84 ASP A C 1
ATOM 655 O O . ASP A 1 84 ? 15.629 8.758 2.050 1.00 95.69 84 ASP A O 1
ATOM 659 N N . GLY A 1 85 ? 13.715 8.264 0.986 1.00 95.88 85 GLY A N 1
ATOM 660 C CA . GLY A 1 85 ? 13.748 6.810 1.127 1.00 95.88 85 GLY A CA 1
ATOM 661 C C . GLY A 1 85 ? 12.915 6.278 2.295 1.00 95.88 85 GLY A C 1
ATOM 662 O O . GLY A 1 85 ? 12.874 5.062 2.501 1.00 95.88 85 GLY A O 1
ATOM 663 N N . LYS A 1 86 ? 12.237 7.140 3.065 1.00 96.75 86 LYS A N 1
ATOM 664 C CA . LYS A 1 86 ? 11.362 6.693 4.156 1.00 96.75 86 LYS A CA 1
ATOM 665 C C . LYS A 1 86 ? 10.115 6.013 3.610 1.00 96.75 86 LYS A C 1
ATOM 667 O O . LYS A 1 86 ? 9.472 6.503 2.685 1.00 96.75 86 LYS A O 1
ATOM 672 N N . LEU A 1 87 ? 9.747 4.894 4.228 1.00 96.62 87 LEU A N 1
ATOM 673 C CA . LEU A 1 87 ? 8.519 4.169 3.915 1.00 96.62 87 LEU A CA 1
ATOM 674 C C . LEU A 1 87 ? 7.298 5.041 4.242 1.00 96.62 87 LEU A C 1
ATOM 676 O O . LEU A 1 87 ? 7.171 5.507 5.373 1.00 96.62 87 LEU A O 1
ATOM 680 N N . ARG A 1 88 ? 6.398 5.214 3.271 1.00 96.69 88 ARG A N 1
ATOM 681 C CA . ARG A 1 88 ? 5.118 5.927 3.420 1.00 96.69 88 ARG A CA 1
ATOM 682 C C . ARG A 1 88 ? 3.940 4.975 3.512 1.00 96.69 88 ARG A C 1
ATOM 684 O O . ARG A 1 88 ? 3.065 5.161 4.354 1.00 96.69 88 ARG A O 1
ATOM 691 N N . LEU A 1 89 ? 3.957 3.929 2.696 1.00 97.44 89 LEU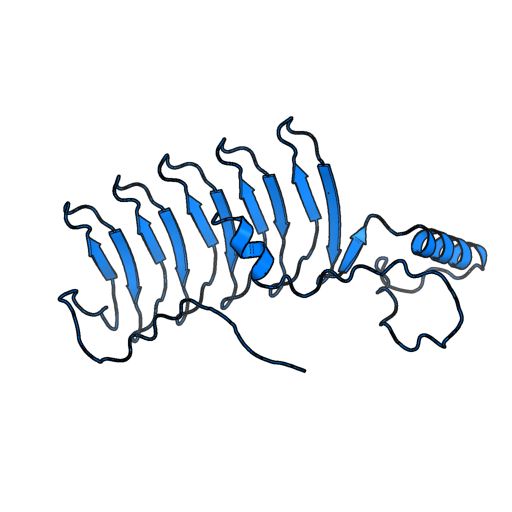 A N 1
ATOM 692 C CA . LEU A 1 89 ? 2.890 2.944 2.633 1.00 97.44 89 LEU A CA 1
ATOM 693 C C . LEU A 1 89 ? 3.483 1.550 2.474 1.00 97.44 89 LEU A C 1
ATOM 695 O O . LEU A 1 89 ? 4.419 1.336 1.706 1.00 97.44 89 LEU A O 1
ATOM 699 N N . LYS A 1 90 ? 2.923 0.587 3.198 1.00 97.88 90 LYS A N 1
ATOM 700 C CA . LYS A 1 90 ? 3.154 -0.839 2.999 1.00 97.88 90 LYS A CA 1
ATOM 701 C C . LYS A 1 90 ? 1.818 -1.553 3.088 1.00 97.88 90 LYS A C 1
ATOM 703 O O . LYS A 1 90 ? 1.175 -1.529 4.133 1.00 97.88 90 LYS A O 1
ATOM 708 N N . CYS A 1 91 ? 1.432 -2.229 2.021 1.00 97.75 91 CYS A N 1
ATOM 709 C CA . CYS A 1 91 ? 0.231 -3.046 1.997 1.00 97.75 91 CYS A CA 1
ATOM 710 C C . CYS A 1 91 ? 0.445 -4.308 1.158 1.00 97.75 91 CYS A C 1
ATOM 712 O O . CYS A 1 91 ? 1.568 -4.648 0.767 1.00 97.75 91 CYS A O 1
ATOM 714 N N . SER A 1 92 ? -0.615 -5.075 0.957 1.00 95.12 92 SER A N 1
ATOM 715 C CA . SER A 1 92 ? -0.609 -6.244 0.089 1.00 95.12 92 SER A CA 1
ATOM 716 C C . SER A 1 92 ? -1.905 -6.288 -0.702 1.00 95.12 92 SER A C 1
ATOM 718 O O . SER A 1 92 ? -2.940 -5.796 -0.250 1.00 95.12 92 SER A O 1
ATOM 720 N N . TYR A 1 93 ? -1.809 -6.836 -1.905 1.00 96.50 93 TYR A N 1
ATOM 721 C CA . TYR A 1 93 ? -2.914 -6.970 -2.836 1.00 96.50 93 TYR A CA 1
ATOM 722 C C . TYR A 1 93 ? -3.116 -8.433 -3.207 1.00 96.50 93 TYR A C 1
ATOM 724 O O . TYR A 1 93 ? -2.170 -9.221 -3.228 1.00 96.50 93 TYR A O 1
ATOM 732 N N . LYS A 1 94 ? -4.343 -8.788 -3.555 1.00 96.81 94 LYS A N 1
ATOM 733 C CA . LYS A 1 94 ? -4.696 -10.052 -4.183 1.00 96.81 94 LYS A CA 1
ATOM 734 C C . LYS A 1 94 ? -5.636 -9.738 -5.336 1.00 96.81 94 LYS A C 1
ATOM 736 O O . LYS A 1 94 ? -6.713 -9.195 -5.128 1.00 96.81 94 LYS A O 1
ATOM 741 N N . ASP A 1 95 ? -5.183 -10.031 -6.549 1.00 94.88 95 ASP A N 1
ATOM 742 C CA . ASP A 1 95 ? -5.956 -9.877 -7.788 1.00 94.88 95 ASP A CA 1
ATOM 743 C C . ASP A 1 95 ? -6.544 -8.468 -7.987 1.00 94.88 95 ASP A C 1
ATOM 745 O O . ASP A 1 95 ? -7.639 -8.295 -8.519 1.00 94.88 95 ASP A O 1
ATOM 749 N N . GLY A 1 96 ? -5.768 -7.453 -7.598 1.00 93.75 96 GLY A N 1
ATOM 750 C CA . GLY A 1 96 ? -6.121 -6.037 -7.697 1.00 93.75 96 GLY A CA 1
ATOM 751 C C . GLY A 1 96 ? -6.799 -5.450 -6.457 1.00 93.75 96 GLY A C 1
ATOM 752 O O . GLY A 1 96 ? -6.937 -4.234 -6.383 1.00 93.75 96 GLY A O 1
ATOM 753 N N . GLU A 1 97 ? -7.169 -6.262 -5.466 1.00 95.06 97 GLU A N 1
ATOM 754 C CA . GLU A 1 97 ? -7.852 -5.804 -4.250 1.00 95.06 97 GLU A CA 1
ATOM 755 C C . GLU A 1 97 ? -6.924 -5.824 -3.036 1.00 95.06 97 GLU A C 1
ATOM 757 O O . GLU A 1 97 ? -6.064 -6.697 -2.921 1.00 95.06 97 GLU A O 1
ATOM 762 N N . LEU A 1 98 ? -7.089 -4.879 -2.105 1.00 93.06 98 LEU A N 1
ATOM 763 C CA . LEU A 1 98 ? -6.332 -4.886 -0.851 1.00 93.06 98 LEU A CA 1
ATOM 764 C C . LEU A 1 98 ? -6.622 -6.166 -0.060 1.00 93.06 98 LEU A C 1
ATOM 766 O O . LEU A 1 98 ? -7.775 -6.537 0.166 1.00 93.06 98 LEU A O 1
ATOM 770 N N . HIS A 1 99 ? -5.563 -6.830 0.386 1.00 95.12 99 HIS A N 1
ATOM 771 C CA . HIS A 1 99 ? -5.661 -8.083 1.118 1.00 95.12 99 HIS A CA 1
ATOM 772 C C . HIS A 1 99 ? -4.469 -8.246 2.065 1.00 95.12 99 HIS A C 1
ATOM 774 O O . HIS A 1 99 ? -3.317 -8.093 1.665 1.00 95.12 99 HIS A O 1
ATOM 780 N N . GLY A 1 100 ? -4.731 -8.595 3.321 1.00 95.25 100 GLY A N 1
ATOM 781 C CA . GLY A 1 100 ? -3.724 -8.723 4.368 1.00 95.25 100 GLY A CA 1
ATOM 782 C C . GLY A 1 100 ? -3.382 -7.394 5.043 1.00 95.25 100 GLY A C 1
ATOM 783 O O . GLY A 1 100 ? -4.229 -6.518 5.195 1.00 95.25 100 GLY A O 1
ATOM 784 N N . SER A 1 101 ? -2.143 -7.252 5.517 1.00 95.19 101 SER A N 1
ATOM 785 C CA . SER A 1 101 ? -1.724 -6.101 6.329 1.00 95.19 101 SER A CA 1
ATOM 786 C C . SER A 1 101 ? -1.683 -4.796 5.536 1.00 95.19 101 SER A C 1
ATOM 788 O O . SER A 1 101 ? -1.172 -4.775 4.416 1.00 95.19 101 SER A O 1
ATOM 790 N N . TYR A 1 102 ? -2.076 -3.698 6.174 1.00 97.44 102 TYR A N 1
ATOM 791 C CA . TYR A 1 102 ? -1.931 -2.332 5.682 1.00 97.44 102 TYR A CA 1
ATOM 792 C C . TYR A 1 102 ? -1.281 -1.451 6.751 1.00 97.44 102 TYR A C 1
ATOM 794 O O . TYR A 1 102 ? -1.692 -1.442 7.912 1.00 97.44 102 TYR A O 1
ATOM 802 N N . GLN A 1 103 ? -0.267 -0.686 6.364 1.00 97.88 103 GLN A N 1
ATOM 803 C CA . GLN A 1 103 ? 0.453 0.226 7.241 1.00 97.88 103 GLN A CA 1
ATOM 804 C C . GLN A 1 103 ? 0.776 1.523 6.504 1.00 97.88 103 GLN A C 1
ATOM 806 O O . GLN A 1 103 ? 1.467 1.498 5.487 1.00 97.88 103 GLN A O 1
ATOM 811 N N . LYS A 1 104 ? 0.343 2.652 7.067 1.00 96.94 104 LYS A N 1
ATOM 812 C CA . LYS A 1 104 ? 0.696 3.998 6.603 1.00 96.94 104 LYS A CA 1
ATOM 813 C C . LYS A 1 104 ? 1.604 4.671 7.627 1.00 96.94 104 LYS A C 1
ATOM 815 O O . LYS A 1 104 ? 1.390 4.544 8.836 1.00 96.94 104 LYS A O 1
ATOM 820 N N . SER A 1 105 ? 2.607 5.386 7.141 1.00 96.00 105 SER A N 1
ATOM 821 C CA . SER A 1 105 ? 3.581 6.119 7.944 1.00 96.00 105 SER A CA 1
ATOM 822 C C . SER A 1 105 ? 3.574 7.605 7.594 1.00 96.00 105 SER A C 1
ATOM 824 O O . SER A 1 105 ? 3.418 7.995 6.435 1.00 96.00 105 SER A O 1
ATOM 826 N N . ARG A 1 106 ? 3.809 8.435 8.610 1.00 93.44 106 ARG A N 1
ATOM 827 C CA . ARG A 1 106 ? 3.948 9.891 8.497 1.00 93.44 106 ARG A CA 1
ATOM 828 C C . ARG A 1 106 ? 5.265 10.276 7.796 1.00 93.44 106 ARG A C 1
ATOM 830 O O . ARG A 1 106 ? 6.176 9.447 7.716 1.00 93.44 106 ARG A O 1
ATOM 837 N N . PRO A 1 107 ? 5.442 11.545 7.366 1.00 92.75 107 PRO A N 1
ATOM 838 C CA . PRO A 1 107 ? 6.713 12.030 6.804 1.00 92.75 107 PRO A CA 1
ATOM 839 C C . PRO A 1 107 ? 7.944 11.809 7.699 1.00 92.75 107 PRO A C 1
ATOM 841 O O . PRO A 1 107 ? 9.057 11.615 7.212 1.00 92.75 107 PRO A O 1
ATOM 844 N N . ASN A 1 108 ? 7.755 11.798 9.020 1.00 91.44 108 ASN A N 1
ATOM 845 C CA . ASN A 1 108 ? 8.821 11.524 9.987 1.00 91.44 108 ASN A CA 1
ATOM 846 C C . ASN A 1 108 ? 9.177 10.024 10.112 1.00 91.44 108 ASN A C 1
ATOM 848 O O . ASN A 1 108 ? 10.060 9.673 10.888 1.00 91.44 108 ASN A O 1
ATOM 852 N N . GLY A 1 109 ? 8.506 9.139 9.365 1.00 90.88 109 GLY A N 1
ATOM 853 C CA . GLY A 1 109 ? 8.718 7.689 9.373 1.00 90.88 109 GLY A CA 1
ATOM 854 C C . GLY A 1 109 ? 7.981 6.935 10.485 1.00 90.88 109 GLY A C 1
ATOM 855 O O . GLY A 1 109 ? 7.966 5.703 10.472 1.00 90.88 109 GLY A O 1
ATOM 856 N N . LYS A 1 110 ? 7.334 7.632 11.429 1.00 92.94 110 LYS A N 1
ATOM 857 C CA . LYS A 1 110 ? 6.513 6.988 12.463 1.00 92.94 110 LYS A CA 1
ATOM 858 C C . LYS A 1 110 ? 5.232 6.436 11.847 1.00 92.94 110 LYS A C 1
ATOM 860 O O . LYS A 1 110 ? 4.652 7.033 10.941 1.00 92.94 110 LYS A O 1
ATOM 865 N N . THR A 1 111 ? 4.776 5.294 12.355 1.00 93.75 111 THR A N 1
ATOM 866 C CA . THR A 1 111 ? 3.518 4.702 11.893 1.00 93.75 111 THR A CA 1
ATOM 867 C C . THR A 1 111 ? 2.337 5.576 12.300 1.00 93.75 111 THR A C 1
ATOM 869 O O . THR A 1 111 ? 2.228 5.954 13.458 1.00 93.75 111 THR A O 1
ATOM 872 N N . GLU A 1 112 ? 1.465 5.868 11.343 1.00 95.19 112 GLU A N 1
ATOM 873 C CA . GLU A 1 112 ? 0.229 6.634 11.517 1.00 95.19 112 GLU A CA 1
ATOM 874 C C . GLU A 1 112 ? -0.973 5.705 11.691 1.00 95.19 112 GLU A C 1
ATOM 876 O O . GLU A 1 112 ? -1.843 5.950 12.522 1.00 95.19 112 GLU A O 1
ATOM 881 N N . LEU A 1 113 ? -0.998 4.625 10.908 1.00 95.19 113 LEU A N 1
ATOM 882 C CA . LEU A 1 113 ? -2.115 3.694 10.812 1.00 95.19 113 LEU A CA 1
ATOM 883 C C . LEU A 1 113 ? -1.591 2.275 10.593 1.00 95.19 113 LEU A C 1
ATOM 885 O O . LEU A 1 113 ? -0.724 2.047 9.745 1.00 95.19 113 LEU A O 1
ATOM 889 N N . LYS A 1 114 ? -2.156 1.317 11.329 1.00 96.62 114 LYS A N 1
ATOM 890 C CA . LYS A 1 114 ? -2.037 -0.120 11.066 1.00 96.62 114 LYS A CA 1
ATOM 891 C C . LYS A 1 114 ? -3.423 -0.731 10.993 1.00 96.62 114 LYS A C 1
ATOM 893 O O . LYS A 1 114 ? -4.223 -0.555 11.909 1.00 96.62 114 LYS A O 1
ATOM 898 N N . THR A 1 115 ? -3.684 -1.479 9.934 1.00 96.44 115 THR A N 1
ATOM 899 C CA . THR A 1 115 ? -4.902 -2.270 9.814 1.00 96.44 115 THR A CA 1
ATOM 900 C C . THR A 1 115 ? -4.691 -3.498 8.934 1.00 96.44 115 THR A C 1
ATOM 902 O O . THR A 1 115 ? -3.558 -3.819 8.563 1.00 96.44 115 THR A O 1
ATOM 905 N N . SER A 1 116 ? -5.766 -4.201 8.615 1.00 93.44 116 SER A N 1
ATOM 906 C CA . SER A 1 116 ? -5.776 -5.291 7.656 1.00 93.44 116 SER A CA 1
ATOM 907 C C . SER A 1 116 ? -7.048 -5.264 6.822 1.00 93.44 116 SER A C 1
ATOM 909 O O . SER A 1 116 ? -8.069 -4.707 7.224 1.00 93.44 116 SER A O 1
ATOM 911 N N . TYR A 1 117 ? -6.945 -5.845 5.634 1.00 94.56 117 TYR A N 1
ATOM 912 C CA . TYR A 1 117 ? -8.026 -5.942 4.671 1.00 94.56 117 TYR A CA 1
ATOM 913 C C . TYR A 1 117 ? -8.259 -7.394 4.264 1.00 94.56 117 TYR A C 1
ATOM 915 O O . TYR A 1 117 ? -7.318 -8.186 4.197 1.00 94.56 117 TYR A O 1
ATOM 923 N N . ALA A 1 118 ? -9.497 -7.725 3.930 1.00 92.69 118 ALA A N 1
ATOM 924 C CA . ALA A 1 118 ? -9.870 -8.952 3.248 1.00 92.69 118 ALA A CA 1
ATOM 925 C C . ALA A 1 118 ? -10.773 -8.579 2.068 1.00 92.69 118 ALA A C 1
ATOM 927 O O . ALA A 1 118 ? -11.826 -7.986 2.265 1.00 92.69 118 ALA A O 1
ATOM 928 N N . ASN A 1 119 ? -10.337 -8.890 0.842 1.00 91.06 119 ASN A N 1
ATOM 929 C CA . ASN A 1 119 ? -11.092 -8.637 -0.398 1.00 91.06 119 ASN A CA 1
ATOM 930 C C . ASN A 1 119 ? -11.543 -7.167 -0.522 1.00 91.06 119 ASN A C 1
ATOM 932 O O . ASN A 1 119 ? -12.698 -6.857 -0.799 1.00 91.06 119 ASN A O 1
ATOM 936 N N . GLY A 1 120 ? -10.626 -6.244 -0.216 1.00 91.31 120 GLY A N 1
ATOM 937 C CA . GLY A 1 120 ? -10.877 -4.804 -0.255 1.00 91.31 120 GLY A CA 1
ATOM 938 C C . GLY A 1 120 ? -11.611 -4.222 0.958 1.00 91.31 120 GLY A C 1
ATOM 939 O O . GLY A 1 120 ? -11.726 -3.002 1.048 1.00 91.31 120 GLY A O 1
ATOM 940 N N . GLU A 1 121 ? -12.059 -5.035 1.916 1.00 92.31 121 GLU A N 1
ATOM 941 C CA . GLU A 1 121 ? -12.806 -4.571 3.093 1.00 92.31 121 GLU A CA 1
ATOM 942 C C . GLU A 1 121 ? -11.957 -4.599 4.363 1.00 92.31 121 GLU A C 1
ATOM 944 O O . GLU A 1 121 ? -11.102 -5.468 4.523 1.00 92.31 121 GLU A O 1
ATOM 949 N N . LEU A 1 122 ? -12.181 -3.648 5.278 1.00 89.12 122 LEU A N 1
ATOM 950 C CA . LEU A 1 122 ? -11.488 -3.620 6.569 1.00 89.12 122 LEU A CA 1
ATOM 951 C C . LEU A 1 122 ? -11.799 -4.887 7.364 1.00 89.12 122 LEU A C 1
ATOM 953 O O . LEU A 1 122 ? -12.958 -5.228 7.589 1.00 89.12 122 LEU A O 1
ATOM 957 N N . HIS A 1 123 ? -10.758 -5.557 7.836 1.00 92.00 123 HIS A N 1
ATOM 958 C CA . HIS A 1 123 ? -10.889 -6.813 8.554 1.00 92.00 123 HIS A CA 1
ATOM 959 C C . HIS A 1 123 ? -9.801 -6.904 9.620 1.00 92.00 123 HIS A C 1
ATOM 961 O O . HIS A 1 123 ? -8.623 -6.743 9.325 1.00 92.00 123 HIS A O 1
ATOM 967 N N . GLY A 1 124 ? -10.170 -7.183 10.865 1.00 91.56 124 GLY A N 1
ATOM 968 C CA . GLY A 1 124 ? -9.264 -7.228 12.006 1.00 91.56 124 GLY A CA 1
ATOM 969 C C . GLY A 1 124 ? -9.050 -5.867 12.669 1.00 91.56 124 GLY A C 1
ATOM 970 O O . GLY A 1 124 ? -9.943 -5.022 12.721 1.00 91.56 124 GLY A O 1
ATOM 971 N N . LYS A 1 125 ? -7.865 -5.673 13.252 1.00 94.12 125 LYS A N 1
ATOM 972 C CA . LYS A 1 125 ? -7.559 -4.490 14.063 1.00 94.12 125 LYS A CA 1
ATOM 973 C C . LYS A 1 125 ? -7.409 -3.244 13.184 1.00 94.12 125 LYS A C 1
ATOM 975 O O . LYS A 1 125 ? -6.794 -3.308 12.126 1.00 94.12 125 LYS A O 1
ATOM 980 N N . TYR A 1 126 ? -7.906 -2.101 13.636 1.00 94.31 126 TYR A N 1
ATOM 981 C CA . TYR A 1 126 ? -7.678 -0.786 13.043 1.00 94.31 126 TYR A CA 1
ATOM 982 C C . TYR A 1 126 ? -7.130 0.137 14.126 1.00 94.31 126 TYR A C 1
ATOM 984 O O . TYR A 1 126 ? -7.825 0.453 15.090 1.00 94.31 126 TYR A O 1
ATOM 992 N N . VAL A 1 127 ? -5.864 0.528 13.988 1.00 94.44 127 VAL A N 1
ATOM 993 C CA . VAL A 1 127 ? -5.154 1.330 14.987 1.00 94.44 127 VAL A CA 1
ATOM 994 C C . VAL A 1 127 ? -4.589 2.581 14.348 1.00 94.44 127 VAL A C 1
ATOM 996 O O . VAL A 1 127 ? -3.770 2.471 13.434 1.00 94.44 127 VAL A O 1
ATOM 999 N N . THR A 1 128 ? -4.946 3.751 14.874 1.00 93.50 128 THR A N 1
ATOM 1000 C CA . THR A 1 128 ? -4.269 5.012 14.544 1.00 93.50 128 THR A CA 1
ATOM 1001 C C . THR A 1 128 ? -3.402 5.481 15.701 1.00 93.50 128 THR A C 1
ATOM 1003 O O . THR A 1 128 ? -3.731 5.301 16.876 1.00 93.50 128 THR A O 1
ATOM 1006 N N . VAL A 1 129 ? -2.269 6.085 15.356 1.00 93.75 129 VAL A N 1
ATOM 1007 C CA . VAL A 1 129 ? -1.279 6.581 16.310 1.00 93.75 129 VAL A CA 1
ATOM 1008 C C . VAL A 1 129 ? -1.068 8.079 16.084 1.00 93.75 129 VAL A C 1
ATOM 1010 O O . VAL A 1 129 ? -0.854 8.547 14.956 1.00 93.75 129 VAL A O 1
ATOM 1013 N N . GLY A 1 130 ? -1.162 8.837 17.174 1.00 91.00 130 GLY A N 1
ATOM 1014 C CA . GLY A 1 130 ? -0.920 10.273 17.221 1.00 91.00 130 GLY A CA 1
ATOM 1015 C C . GLY A 1 130 ? 0.555 10.621 17.030 1.00 91.00 130 GLY A C 1
ATOM 1016 O O . GLY A 1 130 ? 1.430 9.754 16.982 1.00 91.00 130 GLY A O 1
ATOM 1017 N N . GLU A 1 131 ? 0.857 11.911 16.911 1.00 92.81 131 GLU A N 1
ATOM 1018 C CA . GLU A 1 131 ? 2.242 12.381 16.739 1.00 92.81 131 GLU A CA 1
ATOM 1019 C C . GLU A 1 131 ? 3.112 12.152 17.979 1.00 92.81 131 GLU A C 1
ATOM 1021 O O . GLU A 1 131 ? 4.314 11.881 17.864 1.00 92.81 131 GLU A O 1
ATOM 1026 N N . ASP A 1 132 ? 2.475 12.180 19.150 1.00 92.94 132 ASP A N 1
ATOM 1027 C CA . ASP A 1 132 ? 3.056 11.856 20.451 1.00 92.94 132 ASP A CA 1
ATOM 1028 C C . ASP A 1 132 ? 3.313 10.349 20.643 1.00 92.94 132 ASP A C 1
ATOM 1030 O O . ASP A 1 132 ? 3.909 9.943 21.637 1.00 92.94 132 ASP A O 1
ATOM 1034 N N . GLY A 1 133 ? 2.906 9.513 19.680 1.00 91.31 133 GLY A N 1
ATOM 1035 C CA . GLY A 1 133 ? 3.055 8.061 19.731 1.00 91.31 133 GLY A CA 1
ATOM 1036 C C . GLY A 1 133 ? 1.949 7.342 20.502 1.00 91.31 133 GLY A C 1
ATOM 1037 O O . GLY A 1 133 ? 1.996 6.114 20.599 1.00 91.31 133 GLY A O 1
ATOM 1038 N N . LYS A 1 134 ? 0.946 8.056 21.029 1.00 93.19 134 LYS A N 1
ATOM 1039 C CA . LYS A 1 134 ? -0.187 7.430 21.716 1.00 93.19 134 LYS A CA 1
ATOM 1040 C C . LYS A 1 134 ? -1.197 6.895 20.715 1.00 93.19 134 LYS A C 1
ATOM 1042 O O . LYS A 1 134 ? -1.380 7.434 19.624 1.00 93.19 134 LYS A O 1
ATOM 1047 N N . ILE A 1 135 ? -1.871 5.818 21.100 1.00 91.19 135 ILE A N 1
ATOM 1048 C CA . ILE A 1 135 ? -2.991 5.284 20.329 1.00 91.19 135 ILE A CA 1
ATOM 1049 C C . ILE A 1 135 ? -4.136 6.294 20.408 1.00 91.19 135 ILE A C 1
ATOM 1051 O O . ILE A 1 135 ? -4.591 6.632 21.498 1.00 91.19 135 ILE A O 1
ATOM 1055 N N . VAL A 1 136 ? -4.576 6.770 19.247 1.00 92.62 136 VAL A N 1
ATOM 1056 C CA . VAL A 1 136 ? -5.713 7.693 19.116 1.00 92.62 136 VAL A CA 1
ATOM 1057 C C . VAL A 1 136 ? -6.999 6.907 18.885 1.00 92.62 136 VAL A C 1
ATOM 1059 O O . VAL A 1 136 ? -8.045 7.262 19.419 1.00 92.62 136 VAL A O 1
ATOM 1062 N N . LEU A 1 137 ? -6.919 5.817 18.121 1.00 89.69 137 LEU A N 1
ATOM 1063 C CA . LEU A 1 137 ? -8.050 4.945 17.838 1.00 89.69 137 LEU A CA 1
ATOM 1064 C C . LEU A 1 137 ? -7.604 3.487 17.865 1.00 89.69 137 LEU A C 1
ATOM 1066 O O . LEU A 1 137 ? -6.579 3.149 17.276 1.00 89.69 137 LEU A O 1
ATOM 1070 N N . ASP A 1 138 ? -8.395 2.639 18.516 1.00 91.12 138 ASP A N 1
ATOM 1071 C CA . ASP A 1 138 ? -8.251 1.184 18.502 1.00 91.12 138 ASP A CA 1
ATOM 1072 C C . ASP A 1 138 ? -9.633 0.563 18.286 1.00 91.12 138 ASP A C 1
ATOM 1074 O O . ASP A 1 138 ? -10.535 0.702 19.116 1.00 91.12 138 ASP A O 1
ATOM 1078 N N . GLN A 1 139 ? -9.811 -0.059 17.128 1.00 92.44 139 GLN A N 1
ATOM 1079 C CA . GLN A 1 139 ? -11.067 -0.647 16.695 1.00 92.44 139 GLN A CA 1
ATOM 1080 C C . GLN A 1 139 ? -10.842 -2.046 16.129 1.00 92.44 139 GLN A C 1
ATOM 1082 O O . GLN A 1 139 ? -9.747 -2.396 15.688 1.00 92.44 139 GLN A O 1
ATOM 1087 N N . ILE A 1 140 ? -11.905 -2.845 16.102 1.00 91.12 140 ILE A N 1
ATOM 1088 C CA . ILE A 1 140 ? -11.912 -4.149 15.436 1.00 91.12 140 ILE A CA 1
ATOM 1089 C C . ILE A 1 140 ? -13.014 -4.131 14.390 1.00 91.12 140 ILE A C 1
ATOM 1091 O O . ILE A 1 140 ? -14.155 -3.824 14.723 1.00 91.12 140 ILE A O 1
ATOM 1095 N N . TYR A 1 141 ? -12.673 -4.488 13.158 1.00 89.31 141 TYR A N 1
ATOM 1096 C CA . TYR A 1 141 ? -13.594 -4.656 12.042 1.00 89.31 141 TYR A CA 1
ATOM 1097 C C . TYR A 1 141 ? -13.684 -6.130 11.645 1.00 89.31 141 TYR A C 1
ATOM 1099 O O . TYR A 1 141 ? -12.728 -6.886 11.803 1.00 89.31 141 TYR A O 1
ATOM 1107 N N . LEU A 1 142 ? -14.831 -6.544 11.122 1.00 88.75 142 LEU A N 1
ATOM 1108 C CA . LEU A 1 142 ? -15.018 -7.835 10.466 1.00 88.75 142 LEU A CA 1
ATOM 1109 C C . LEU A 1 142 ? -15.858 -7.576 9.220 1.00 88.75 142 LEU A C 1
ATOM 1111 O O . LEU A 1 142 ? -16.999 -7.131 9.355 1.00 88.75 142 LEU A O 1
ATOM 1115 N N . ASP A 1 143 ? -15.250 -7.792 8.056 1.00 88.69 143 ASP A N 1
ATOM 1116 C CA . ASP A 1 143 ? -15.856 -7.628 6.727 1.00 88.69 143 ASP A CA 1
ATOM 1117 C C . ASP A 1 143 ? -16.491 -6.237 6.559 1.00 88.69 143 ASP A C 1
ATOM 1119 O O . ASP A 1 143 ? -17.683 -6.054 6.327 1.00 88.69 143 ASP A O 1
ATOM 1123 N N . GLY A 1 144 ? -15.679 -5.215 6.843 1.00 87.75 144 GLY A N 1
ATOM 1124 C CA . GLY A 1 144 ? -16.056 -3.805 6.775 1.00 87.75 144 GLY A CA 1
ATOM 1125 C C . GLY A 1 144 ? -16.893 -3.292 7.952 1.00 87.75 144 GLY A C 1
ATOM 1126 O O . GLY A 1 144 ? -17.058 -2.081 8.093 1.00 87.75 144 GLY A O 1
ATOM 1127 N N . VAL A 1 145 ? -17.386 -4.162 8.840 1.00 86.44 145 VAL A N 1
ATOM 1128 C CA . VAL A 1 145 ? -18.281 -3.770 9.942 1.00 86.44 145 VAL A CA 1
ATOM 1129 C C . VAL A 1 145 ? -17.516 -3.588 11.251 1.00 86.44 145 VAL A C 1
ATOM 1131 O O . VAL A 1 145 ? -16.837 -4.507 11.709 1.00 86.44 145 VAL A O 1
ATOM 1134 N N . LEU A 1 146 ? -17.680 -2.429 11.899 1.00 86.62 146 LEU A N 1
ATOM 1135 C CA . LEU A 1 146 ? -17.139 -2.157 13.234 1.00 86.62 146 LEU A CA 1
ATOM 1136 C C . LEU A 1 146 ? -17.731 -3.133 14.266 1.00 86.62 146 LEU A C 1
ATOM 1138 O O . LEU A 1 146 ? -18.941 -3.185 14.483 1.00 86.62 146 LEU A O 1
ATOM 1142 N N . ARG A 1 147 ? -16.862 -3.893 14.930 1.00 87.06 147 ARG A N 1
ATOM 1143 C CA . ARG A 1 147 ? -17.193 -4.858 15.991 1.00 87.06 147 ARG A CA 1
ATOM 1144 C C . ARG A 1 147 ? -16.838 -4.354 17.385 1.00 87.06 147 ARG A C 1
ATOM 1146 O O . ARG A 1 147 ? -17.513 -4.723 18.346 1.00 87.06 147 ARG A O 1
ATOM 1153 N N . TYR A 1 148 ? -15.800 -3.526 17.501 1.00 84.19 148 TYR A N 1
ATOM 1154 C CA . TYR A 1 148 ? -15.380 -2.921 18.764 1.00 84.19 148 TYR A CA 1
ATOM 1155 C C . TYR A 1 148 ? -14.796 -1.512 18.549 1.00 84.19 148 TYR A C 1
ATOM 1157 O O . TYR A 1 148 ? -14.044 -1.348 17.588 1.00 84.19 148 TYR A O 1
ATOM 1165 N N . PRO A 1 149 ? -15.072 -0.531 19.435 1.00 84.88 149 PRO A N 1
ATOM 1166 C CA . PRO A 1 149 ? -15.973 -0.625 20.587 1.00 84.88 149 PRO A CA 1
ATOM 1167 C C . PRO A 1 149 ? -17.439 -0.761 20.157 1.00 84.88 149 PRO A C 1
ATOM 1169 O O . PRO A 1 149 ? -17.830 -0.301 19.087 1.00 84.88 149 PRO A O 1
ATOM 1172 N N . LYS A 1 150 ? -18.248 -1.427 20.989 1.00 75.31 150 LYS A N 1
ATOM 1173 C CA . LYS A 1 150 ? -19.698 -1.535 20.769 1.00 75.31 150 LYS A CA 1
ATOM 1174 C C . LYS A 1 150 ? -20.397 -0.239 21.185 1.00 75.31 150 LYS A C 1
ATOM 1176 O O . LYS A 1 150 ? -19.975 0.420 22.134 1.00 75.31 150 LYS A O 1
ATOM 1181 N N . SER A 1 151 ? -21.497 0.100 20.517 1.00 74.88 151 SER A N 1
ATOM 1182 C CA . SER A 1 151 ? -22.352 1.223 20.918 1.00 74.88 151 SER A CA 1
ATOM 1183 C C . SER A 1 151 ? -23.104 0.928 22.225 1.00 74.88 151 SER A C 1
ATOM 1185 O O . SER A 1 151 ? -23.314 -0.232 22.588 1.00 74.88 151 SER A O 1
ATOM 1187 N N . GLN A 1 152 ? -23.577 1.970 22.919 1.00 76.19 152 GLN A N 1
ATOM 1188 C CA . GLN A 1 152 ? -24.400 1.824 24.133 1.00 76.19 152 GLN A CA 1
ATOM 1189 C C . GLN A 1 152 ? -25.636 0.941 23.895 1.00 76.19 152 GLN A C 1
ATOM 1191 O O . GLN A 1 152 ? -25.964 0.093 24.723 1.00 76.19 152 GLN A O 1
ATOM 1196 N N . SER A 1 153 ? -26.282 1.073 22.734 1.00 71.62 153 SER A N 1
ATOM 1197 C CA . SER A 1 153 ? -27.423 0.236 22.347 1.00 71.62 153 SER A CA 1
ATOM 1198 C C . SER A 1 153 ? -27.032 -1.234 22.187 1.00 71.62 153 SER A C 1
ATOM 1200 O O . SER A 1 153 ? -27.736 -2.109 22.683 1.00 71.62 153 SER A O 1
ATOM 1202 N N . GLN A 1 154 ? -25.882 -1.523 21.567 1.00 73.69 154 GLN A N 1
ATOM 1203 C CA . GLN A 1 154 ? -25.369 -2.891 21.420 1.00 73.69 154 GLN A CA 1
ATOM 1204 C C . GLN A 1 154 ? -24.980 -3.508 22.770 1.00 73.69 154 GLN A C 1
ATOM 1206 O O . GLN A 1 154 ? -25.230 -4.693 23.006 1.00 73.69 154 GLN A O 1
ATOM 1211 N N . ILE A 1 155 ? -24.400 -2.711 23.672 1.00 73.25 155 ILE A N 1
ATOM 1212 C CA . ILE A 1 155 ? -24.090 -3.132 25.043 1.00 73.25 155 ILE A CA 1
ATOM 1213 C C . ILE A 1 155 ? -25.391 -3.447 25.792 1.00 73.25 155 ILE A C 1
ATOM 1215 O O . ILE A 1 155 ? -25.537 -4.549 26.319 1.00 73.25 155 ILE A O 1
ATOM 1219 N N . ARG A 1 156 ? -26.370 -2.532 25.780 1.00 73.56 156 ARG A N 1
ATOM 1220 C CA . ARG A 1 156 ? -27.675 -2.709 26.438 1.00 73.56 156 ARG A CA 1
ATOM 1221 C C . ARG A 1 156 ? -28.431 -3.924 25.902 1.00 73.56 156 ARG A C 1
ATOM 1223 O O . ARG A 1 156 ? -28.950 -4.706 26.694 1.00 73.56 156 ARG A O 1
ATOM 1230 N N . PHE A 1 157 ? -28.451 -4.119 24.585 1.00 76.19 157 PHE A N 1
ATOM 1231 C CA . PHE A 1 157 ? -29.042 -5.300 23.954 1.00 76.19 157 PHE A CA 1
ATOM 1232 C C . PHE A 1 157 ? -28.374 -6.593 24.440 1.00 76.19 157 PHE A C 1
ATOM 1234 O O . PHE A 1 157 ? -29.059 -7.525 24.859 1.00 76.19 157 PHE A O 1
ATOM 1241 N N . THR A 1 158 ? -27.036 -6.623 24.465 1.00 74.31 158 THR A N 1
ATOM 1242 C CA . THR A 1 158 ? -26.270 -7.780 24.956 1.00 74.31 158 THR A CA 1
ATOM 1243 C C . THR A 1 158 ? -26.596 -8.074 26.428 1.00 74.31 158 THR A C 1
ATOM 1245 O O . THR A 1 158 ? -26.840 -9.225 26.783 1.00 74.31 158 THR A O 1
ATOM 1248 N N . ILE A 1 159 ? -26.677 -7.042 27.277 1.00 75.06 159 ILE A N 1
ATOM 1249 C CA . ILE A 1 159 ? -27.051 -7.171 28.696 1.00 75.06 159 ILE A CA 1
ATOM 1250 C C . ILE A 1 159 ? -28.468 -7.739 28.849 1.00 75.06 159 ILE A C 1
ATOM 1252 O O . ILE A 1 159 ? -28.676 -8.643 29.654 1.00 75.06 159 ILE A O 1
ATOM 1256 N N . ASN A 1 160 ? -29.442 -7.242 28.082 1.00 78.19 160 ASN A N 1
ATOM 1257 C CA . ASN A 1 160 ? -30.824 -7.719 28.153 1.00 78.19 160 ASN A CA 1
ATOM 1258 C C . ASN A 1 160 ? -30.947 -9.189 27.711 1.00 78.19 160 ASN A C 1
ATOM 1260 O O . ASN A 1 160 ? -31.637 -9.962 28.374 1.00 78.19 160 ASN A O 1
ATOM 1264 N N . LYS A 1 161 ? -30.220 -9.600 26.659 1.00 78.81 161 LYS A N 1
ATOM 1265 C CA . LYS A 1 161 ? -30.159 -11.003 26.205 1.00 78.81 161 LYS A CA 1
ATOM 1266 C C . LYS A 1 161 ? -29.602 -11.913 27.307 1.00 78.81 161 LYS A C 1
ATOM 1268 O O . LYS A 1 161 ? -30.229 -12.917 27.631 1.00 78.81 161 LYS A O 1
ATOM 1273 N N . LEU A 1 162 ? -28.508 -11.517 27.963 1.00 75.44 162 LEU A N 1
ATOM 1274 C CA . LEU A 1 162 ? -27.932 -12.270 29.088 1.00 75.44 162 LEU A CA 1
ATOM 1275 C C . LEU A 1 162 ? -28.883 -12.359 30.294 1.00 75.44 162 LEU A C 1
ATOM 1277 O O . LEU A 1 162 ? -29.011 -13.424 30.892 1.00 75.44 162 LEU A O 1
ATOM 1281 N N . LYS A 1 163 ? -29.592 -11.272 30.627 1.00 81.50 163 LYS A N 1
ATOM 1282 C CA . LYS A 1 163 ? -30.581 -11.248 31.722 1.00 81.50 163 LYS A CA 1
ATOM 1283 C C . LYS A 1 163 ? -31.792 -12.147 31.467 1.00 81.50 163 LYS A C 1
ATOM 1285 O O . LYS A 1 163 ? -32.358 -12.666 32.419 1.00 81.50 163 LYS A O 1
ATOM 1290 N N . SER A 1 164 ? -32.172 -12.350 30.206 1.00 81.88 164 SER A N 1
ATOM 1291 C CA . SER A 1 164 ? -33.288 -13.232 29.831 1.00 81.88 164 SER A CA 1
ATOM 1292 C C . SER A 1 164 ? -32.985 -14.732 29.974 1.00 81.88 164 SER A C 1
ATOM 1294 O O . SER A 1 164 ? -33.832 -15.558 29.655 1.00 81.88 164 SER A O 1
ATOM 1296 N N . GLY A 1 165 ? -31.776 -15.110 30.414 1.00 73.50 165 GLY A N 1
ATOM 1297 C CA . GLY A 1 165 ? -31.351 -16.512 30.507 1.00 73.50 165 GLY A CA 1
ATOM 1298 C C . GLY A 1 165 ? -31.036 -17.156 29.151 1.00 73.50 165 GLY A C 1
ATOM 1299 O O . GLY A 1 165 ? -30.616 -18.311 29.099 1.00 73.50 165 GLY A O 1
ATOM 1300 N N . ALA A 1 166 ? -31.183 -16.414 28.048 1.00 63.62 166 ALA A N 1
ATOM 1301 C CA . ALA A 1 166 ? -30.792 -16.864 26.724 1.00 63.62 166 ALA A CA 1
ATOM 1302 C C . ALA A 1 166 ? -29.264 -17.001 26.654 1.00 63.62 166 ALA A C 1
ATOM 1304 O O . ALA A 1 166 ? -28.524 -16.013 26.619 1.00 63.62 166 ALA A O 1
ATOM 1305 N N . LYS A 1 167 ? -28.778 -18.246 26.608 1.00 53.34 167 LYS A N 1
ATOM 1306 C CA . LYS A 1 167 ? -27.376 -18.536 26.295 1.00 53.34 167 LYS A CA 1
ATOM 1307 C C . LYS A 1 167 ? -27.079 -17.924 24.917 1.00 53.34 167 LYS A C 1
ATOM 1309 O O . LYS A 1 167 ? -27.861 -18.171 23.993 1.00 53.34 167 LYS A O 1
ATOM 1314 N N . PRO A 1 168 ? -26.015 -17.117 24.749 1.00 50.69 168 PRO A N 1
ATOM 1315 C CA . PRO A 1 168 ? -25.664 -16.592 23.437 1.00 50.69 168 PRO A CA 1
ATOM 1316 C C . PRO A 1 168 ? -25.370 -17.782 22.519 1.00 50.69 168 PRO A C 1
ATOM 1318 O O . PRO A 1 168 ? -24.370 -18.477 22.671 1.00 50.69 168 PRO A O 1
ATOM 1321 N N . THR A 1 169 ? -26.321 -18.075 21.641 1.00 41.25 169 THR A N 1
ATOM 1322 C CA . THR A 1 169 ? -26.277 -19.154 20.660 1.00 41.25 169 THR A CA 1
ATOM 1323 C C . THR A 1 169 ? -26.054 -18.486 19.313 1.00 41.25 169 THR A C 1
ATOM 1325 O O . THR A 1 169 ? -26.971 -17.951 18.702 1.00 41.25 169 THR A O 1
ATOM 1328 N N . GLY A 1 170 ? -24.782 -18.413 18.941 1.00 49.88 170 GLY A N 1
ATOM 1329 C CA . GLY A 1 170 ? -24.263 -17.711 17.772 1.00 49.88 170 GLY A CA 1
ATOM 1330 C C . GLY A 1 170 ? -22.747 -17.552 17.921 1.00 49.88 170 GLY A C 1
ATOM 1331 O O . GLY A 1 170 ? -22.238 -17.716 19.039 1.00 49.88 170 GLY A O 1
ATOM 1332 N N . PRO A 1 171 ? -21.983 -17.302 16.841 1.00 43.84 171 PRO A N 1
ATOM 1333 C CA . PRO A 1 171 ? -20.573 -16.955 16.990 1.00 43.84 171 PRO A CA 1
ATOM 1334 C C . PRO A 1 171 ? -20.452 -15.809 18.010 1.00 43.84 171 PRO A C 1
ATOM 1336 O O . PRO A 1 171 ? -21.327 -14.951 18.079 1.00 43.84 171 PRO A O 1
ATOM 1339 N N . LEU A 1 172 ? -19.357 -15.737 18.785 1.00 44.81 172 LEU A N 1
ATOM 1340 C CA . LEU A 1 172 ? -19.100 -14.617 19.726 1.00 44.81 172 LEU A CA 1
ATOM 1341 C C . LEU A 1 172 ? -19.221 -13.215 19.071 1.00 44.81 172 LEU A C 1
ATOM 1343 O O . LEU A 1 172 ? -19.237 -12.188 19.752 1.00 44.81 172 LEU A O 1
ATOM 1347 N N . PHE A 1 173 ? -19.308 -13.202 17.743 1.00 46.34 173 PHE A N 1
ATOM 1348 C CA . PHE A 1 173 ? -19.467 -12.104 16.818 1.00 46.34 173 PHE A CA 1
ATOM 1349 C C . PHE A 1 173 ? -20.816 -12.201 16.079 1.00 46.34 173 PHE A C 1
ATOM 1351 O O . PHE A 1 173 ? -20.823 -12.295 14.856 1.00 46.34 173 PHE A O 1
ATOM 1358 N N . ASP A 1 174 ? -21.958 -12.192 16.775 1.00 46.38 174 ASP A N 1
ATOM 1359 C CA . ASP A 1 174 ? -23.257 -12.049 16.093 1.00 46.38 174 ASP A CA 1
ATOM 1360 C C . ASP A 1 174 ? -23.193 -10.827 15.149 1.00 46.38 174 ASP A C 1
ATOM 1362 O O . ASP A 1 174 ? -22.772 -9.728 15.543 1.00 46.38 174 ASP A O 1
ATOM 1366 N N . GLU A 1 175 ? -23.517 -11.039 13.870 1.00 43.69 175 GLU A N 1
ATOM 1367 C CA . GLU A 1 175 ? -23.722 -9.983 12.882 1.00 43.69 175 GLU A CA 1
ATOM 1368 C C . GLU A 1 175 ? -24.686 -8.950 13.459 1.00 43.69 175 GLU A C 1
ATOM 1370 O O . GLU A 1 175 ? -25.733 -9.290 14.014 1.00 43.69 175 GLU A O 1
ATOM 1375 N N . ALA A 1 176 ? -24.308 -7.670 13.373 1.00 42.97 176 ALA A N 1
ATOM 1376 C CA . ALA A 1 176 ? -25.281 -6.611 13.580 1.00 42.97 176 ALA A CA 1
ATOM 1377 C C . ALA A 1 176 ? -26.479 -6.923 12.669 1.00 42.97 176 ALA A C 1
ATOM 1379 O O . ALA A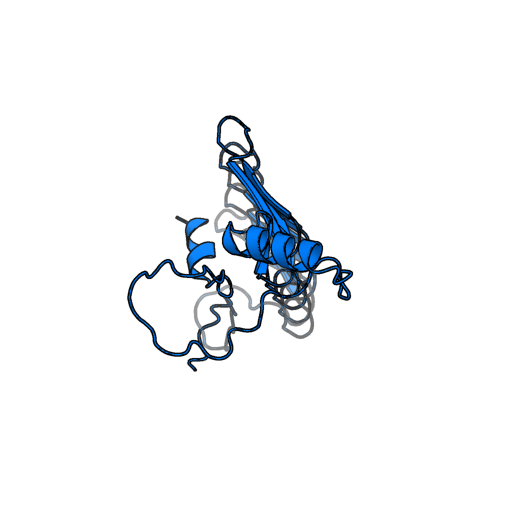 1 176 ? -26.238 -7.308 11.521 1.00 42.97 176 ALA A O 1
ATOM 1380 N N . PRO A 1 177 ? -27.729 -6.811 13.154 1.00 38.97 177 PRO A N 1
ATOM 1381 C CA . PRO A 1 177 ? -28.884 -7.134 12.337 1.00 38.97 177 PRO A CA 1
ATOM 1382 C C . PRO A 1 177 ? -28.755 -6.402 11.004 1.00 38.97 177 PRO A C 1
ATOM 1384 O O . PRO A 1 177 ? -28.546 -5.185 10.965 1.00 38.97 177 PRO A O 1
ATOM 1387 N N . SER A 1 178 ? -28.809 -7.185 9.923 1.00 40.75 178 SER A N 1
ATOM 1388 C CA . SER A 1 178 ? -29.033 -6.678 8.577 1.00 40.75 178 SER A CA 1
ATOM 1389 C C . SER A 1 178 ? -30.150 -5.649 8.674 1.00 40.75 178 SER A C 1
ATOM 1391 O O . SER A 1 178 ? -31.199 -5.944 9.245 1.00 40.75 178 SER A O 1
ATOM 1393 N N . ALA A 1 179 ? -29.876 -4.431 8.210 1.00 39.72 179 ALA A N 1
ATOM 1394 C CA . ALA A 1 179 ? -30.824 -3.330 8.195 1.00 39.72 179 ALA A CA 1
ATOM 1395 C C . ALA A 1 179 ? -32.068 -3.750 7.395 1.00 39.72 179 ALA A C 1
ATOM 1397 O O . ALA A 1 179 ? -32.109 -3.613 6.176 1.00 39.72 179 ALA A O 1
ATOM 1398 N N . GLY A 1 180 ? -33.039 -4.321 8.098 1.00 36.38 180 GLY A N 1
ATOM 1399 C CA . GLY A 1 180 ? -34.320 -4.773 7.596 1.00 36.38 180 GLY A CA 1
ATOM 1400 C C . GLY A 1 180 ? -35.397 -4.140 8.459 1.00 36.38 180 GLY A C 1
ATOM 1401 O O . GLY A 1 180 ? -35.518 -4.473 9.633 1.00 36.38 180 GLY A O 1
ATOM 1402 N N . GLU A 1 181 ? -36.118 -3.210 7.836 1.00 36.81 181 GLU A N 1
ATOM 1403 C CA . GLU A 1 181 ? -37.381 -2.608 8.276 1.00 36.81 181 GLU A CA 1
ATOM 1404 C C . GLU A 1 181 ? -37.322 -1.740 9.544 1.00 36.81 181 GLU A C 1
ATOM 1406 O O . GLU A 1 181 ? -37.691 -2.135 10.648 1.00 36.81 181 GLU A O 1
ATOM 1411 N N . VAL A 1 182 ? -36.934 -0.477 9.341 1.00 33.66 182 VAL A N 1
ATOM 1412 C CA . VAL A 1 182 ? -37.344 0.620 10.225 1.00 33.66 182 VAL A CA 1
ATOM 1413 C C . VAL A 1 182 ? -38.815 0.911 9.923 1.00 33.66 182 VAL A C 1
ATOM 1415 O O . VAL A 1 182 ? -39.139 1.398 8.842 1.00 33.66 182 VAL A O 1
ATOM 1418 N N . LYS A 1 183 ? -39.708 0.584 10.864 1.00 33.81 183 LYS A N 1
ATOM 1419 C CA . LYS A 1 183 ? -41.041 1.194 10.920 1.00 33.81 183 LYS A CA 1
ATOM 1420 C C . LYS A 1 183 ? -40.881 2.641 11.379 1.00 33.81 183 LYS A C 1
ATOM 1422 O O . LYS A 1 183 ? -40.178 2.896 12.354 1.00 33.81 183 LYS A O 1
ATOM 1427 N N . GLU A 1 184 ? -41.513 3.545 10.639 1.00 39.72 184 GLU A N 1
ATOM 1428 C CA . GLU A 1 184 ? -41.581 4.982 10.905 1.00 39.72 184 GLU A CA 1
ATOM 1429 C C . GLU A 1 184 ? -42.075 5.261 12.334 1.00 39.72 184 GLU A C 1
ATOM 1431 O O . GLU A 1 184 ? -43.041 4.653 12.801 1.00 39.72 184 GLU A O 1
ATOM 1436 N N . GLY A 1 185 ? -41.381 6.166 13.026 1.00 30.83 185 GLY A N 1
ATOM 1437 C CA . GLY A 1 185 ? -41.685 6.580 14.393 1.00 30.83 185 GLY A CA 1
ATOM 1438 C C . GLY A 1 185 ? -40.652 7.578 14.916 1.00 30.83 185 GLY A C 1
ATOM 1439 O O . GLY A 1 185 ? -39.632 7.169 15.458 1.00 30.83 185 GLY A O 1
ATOM 1440 N N . GLU A 1 186 ? -40.938 8.851 14.648 1.00 37.38 186 GLU A N 1
ATOM 1441 C CA . GLU A 1 186 ? -40.540 10.109 15.306 1.00 37.38 186 GLU A CA 1
ATOM 1442 C C . GLU A 1 186 ? -39.207 10.202 16.094 1.00 37.38 186 GLU A C 1
ATOM 1444 O O . GLU A 1 186 ? -38.962 9.532 17.095 1.00 37.38 186 GLU A O 1
ATOM 1449 N N . ASP A 1 187 ? -38.419 11.187 15.646 1.00 38.75 187 ASP A N 1
ATOM 1450 C CA . ASP A 1 187 ? -37.499 12.054 16.387 1.00 38.75 187 ASP A CA 1
ATOM 1451 C C . ASP A 1 187 ? -36.245 11.450 17.048 1.00 38.75 187 ASP A C 1
ATOM 1453 O O . ASP A 1 187 ? -36.209 11.079 18.222 1.00 38.75 187 ASP A O 1
ATOM 1457 N N . GLY A 1 188 ? -35.132 11.512 16.300 1.00 33.72 188 GLY A N 1
ATOM 1458 C CA . GLY A 1 188 ? -33.774 11.499 16.859 1.00 33.72 188 GLY A CA 1
ATOM 1459 C C . GLY A 1 188 ? -32.716 10.839 15.973 1.00 33.72 188 GLY A C 1
ATOM 1460 O O . GLY A 1 188 ? -32.198 9.778 16.321 1.00 33.72 188 GLY A O 1
ATOM 1461 N N . GLU A 1 189 ? -32.342 11.450 14.845 1.00 29.86 189 GLU A N 1
ATOM 1462 C CA . GLU A 1 189 ? -31.299 10.903 13.964 1.00 29.86 189 GLU A CA 1
ATOM 1463 C C . GLU A 1 189 ? -29.890 11.020 14.580 1.00 29.86 189 GLU A C 1
ATOM 1465 O O . GLU A 1 189 ? -29.249 12.072 14.588 1.00 29.86 189 GLU A O 1
ATOM 1470 N N . ARG A 1 190 ? -29.363 9.891 15.067 1.00 32.50 190 ARG A N 1
ATOM 1471 C CA . ARG A 1 190 ? -27.921 9.605 15.069 1.00 32.50 190 ARG A CA 1
ATOM 1472 C C . ARG A 1 190 ? -27.676 8.421 14.146 1.00 32.50 190 ARG A C 1
ATOM 1474 O O . ARG A 1 190 ? -27.980 7.282 14.494 1.00 32.50 190 ARG A O 1
ATOM 1481 N N . GLU A 1 191 ? -27.130 8.723 12.973 1.00 31.09 191 GLU A N 1
ATOM 1482 C CA . GLU A 1 191 ? -26.818 7.759 11.924 1.00 31.09 191 GLU A CA 1
ATOM 1483 C C . GLU A 1 191 ? -25.863 6.656 12.408 1.00 31.09 191 GLU A C 1
ATOM 1485 O O . GLU A 1 191 ? -24.789 6.906 12.964 1.00 31.09 191 GLU A O 1
ATOM 1490 N N . GLY A 1 192 ? -26.244 5.402 12.160 1.00 31.17 192 GLY A N 1
ATOM 1491 C CA . GLY A 1 192 ? -25.340 4.265 12.253 1.00 31.17 192 GLY A CA 1
ATOM 1492 C C . GLY A 1 192 ? -24.308 4.344 11.132 1.00 31.17 192 GLY A C 1
ATOM 1493 O O . GLY A 1 192 ? -24.634 4.140 9.965 1.00 31.17 192 GLY A O 1
ATOM 1494 N N . MET A 1 193 ? -23.054 4.618 11.483 1.00 35.34 193 MET A N 1
ATOM 1495 C CA . MET A 1 193 ? -21.969 4.739 10.514 1.00 35.34 193 MET A CA 1
ATOM 1496 C C . MET A 1 193 ? -21.593 3.350 9.977 1.00 35.34 193 MET A C 1
ATOM 1498 O O . MET A 1 193 ? -20.709 2.672 10.501 1.00 35.34 193 MET A O 1
ATOM 1502 N N . LYS A 1 194 ? -22.267 2.896 8.911 1.00 34.25 194 LYS A N 1
ATOM 1503 C CA . LYS A 1 194 ? -21.646 1.938 7.993 1.00 34.25 194 LYS A CA 1
ATOM 1504 C C . LYS A 1 194 ? -20.419 2.652 7.444 1.00 34.25 194 LYS A C 1
ATOM 1506 O O . LYS A 1 194 ? -20.559 3.637 6.720 1.00 34.25 194 LYS A O 1
ATOM 1511 N N . ALA A 1 195 ? -19.224 2.167 7.771 1.00 38.81 195 ALA A N 1
ATOM 1512 C CA . ALA A 1 195 ? -18.077 2.449 6.930 1.00 38.81 195 ALA A CA 1
ATOM 1513 C C . ALA A 1 195 ? -18.430 1.832 5.574 1.00 38.81 195 ALA A C 1
ATOM 1515 O O . ALA A 1 195 ? -18.344 0.620 5.386 1.00 38.81 195 ALA A O 1
ATOM 1516 N N . GLY A 1 196 ? -18.972 2.649 4.664 1.00 31.64 196 GLY A N 1
ATOM 1517 C CA . GLY A 1 196 ? -19.177 2.230 3.287 1.00 31.64 196 GLY A CA 1
ATOM 1518 C C . GLY A 1 196 ? -17.866 1.653 2.771 1.00 31.64 196 GLY A C 1
ATOM 1519 O O . GLY A 1 196 ? -16.805 2.027 3.284 1.00 31.64 196 GLY A O 1
ATOM 1520 N N . LYS A 1 197 ? -17.932 0.762 1.766 1.00 34.75 197 LYS A N 1
ATOM 1521 C CA . LYS A 1 197 ? -16.768 0.435 0.923 1.00 34.75 197 LYS A CA 1
ATOM 1522 C C . LYS A 1 197 ? -15.938 1.694 0.832 1.00 34.75 197 LYS A C 1
ATOM 1524 O O . LYS A 1 197 ? -16.506 2.695 0.390 1.00 34.75 197 LYS A O 1
ATOM 1529 N N . VAL A 1 198 ? -14.718 1.680 1.376 1.00 39.78 198 VAL A N 1
ATOM 1530 C CA . VAL A 1 198 ? -13.912 2.894 1.481 1.00 39.78 198 VAL A CA 1
ATOM 1531 C C . VAL A 1 198 ? -13.819 3.425 0.062 1.00 39.78 198 VAL A C 1
ATOM 1533 O O . VAL A 1 198 ? -13.135 2.858 -0.784 1.00 39.78 198 VAL A O 1
ATOM 1536 N N . SER A 1 199 ? -14.644 4.432 -0.225 1.00 37.53 199 SER A N 1
ATOM 1537 C CA . SER A 1 199 ? -14.697 5.049 -1.532 1.00 37.53 199 SER A CA 1
ATOM 1538 C C . SER A 1 199 ? -13.309 5.616 -1.745 1.00 37.53 199 SER A C 1
ATOM 1540 O O . SER A 1 199 ? -12.710 6.139 -0.798 1.00 37.53 199 SER A O 1
ATOM 1542 N N . GLN A 1 200 ? -12.808 5.498 -2.972 1.00 42.91 200 GLN A N 1
ATOM 1543 C CA . GLN A 1 200 ? -11.476 5.930 -3.398 1.00 42.91 200 GLN A CA 1
ATOM 1544 C C . GLN A 1 200 ? -11.090 7.328 -2.857 1.00 42.91 200 GLN A C 1
ATOM 1546 O O . GLN A 1 200 ? -9.922 7.599 -2.618 1.00 42.91 200 GLN A O 1
ATOM 1551 N N . LYS A 1 201 ? -12.086 8.157 -2.521 1.00 31.77 201 LYS A N 1
ATOM 1552 C CA . LYS A 1 201 ? -11.972 9.439 -1.814 1.00 31.77 201 LYS A CA 1
ATOM 1553 C C . LYS A 1 201 ? -11.150 9.453 -0.511 1.00 31.77 201 LYS A C 1
ATOM 1555 O O . LYS A 1 201 ? -10.652 10.515 -0.160 1.00 31.77 201 LYS A O 1
ATOM 1560 N N . HIS A 1 202 ? -10.987 8.343 0.216 1.00 32.47 202 HIS A N 1
ATOM 1561 C CA . HIS A 1 202 ? -10.071 8.300 1.375 1.00 32.47 202 HIS A CA 1
ATOM 1562 C C . HIS A 1 202 ? -8.638 7.858 1.016 1.00 32.47 202 HIS A C 1
ATOM 1564 O O . HIS A 1 202 ? -7.740 8.021 1.843 1.00 32.47 202 HIS A O 1
ATOM 1570 N N . LEU A 1 203 ? -8.399 7.343 -0.199 1.00 40.94 203 LEU A N 1
ATOM 1571 C CA . LEU A 1 203 ? -7.042 7.141 -0.727 1.00 40.94 203 LEU A CA 1
ATOM 1572 C C . LEU A 1 203 ? -6.414 8.464 -1.194 1.00 40.94 203 LEU A C 1
ATOM 1574 O O . LEU A 1 203 ? -5.209 8.646 -1.035 1.00 40.94 203 LEU A O 1
ATOM 1578 N N . ASP A 1 204 ? -7.219 9.414 -1.675 1.00 32.72 204 ASP A N 1
ATOM 1579 C CA . ASP A 1 204 ? -6.718 10.680 -2.233 1.00 32.72 204 ASP A CA 1
ATOM 1580 C C . ASP A 1 204 ? -6.132 11.636 -1.172 1.00 32.72 204 ASP A C 1
ATOM 1582 O O . ASP A 1 204 ? -5.303 12.486 -1.485 1.00 32.72 204 ASP A O 1
ATOM 1586 N N . ALA A 1 205 ? -6.453 11.454 0.115 1.00 27.84 205 ALA A N 1
ATOM 1587 C CA . ALA A 1 205 ? -5.863 12.234 1.213 1.00 27.84 205 ALA A CA 1
ATOM 1588 C C . ALA A 1 205 ? -4.438 11.781 1.611 1.00 27.84 205 ALA A C 1
ATOM 1590 O O . ALA A 1 205 ? -3.840 12.329 2.536 1.00 27.84 205 ALA A O 1
ATOM 1591 N N . ALA A 1 206 ? -3.884 10.755 0.954 1.00 28.20 206 ALA A N 1
ATOM 1592 C CA . ALA A 1 206 ? -2.479 10.365 1.098 1.00 28.20 206 ALA A CA 1
ATOM 1593 C C . ALA A 1 206 ? -1.568 10.972 0.012 1.00 28.20 206 ALA A C 1
ATOM 1595 O O . ALA A 1 206 ? -0.355 1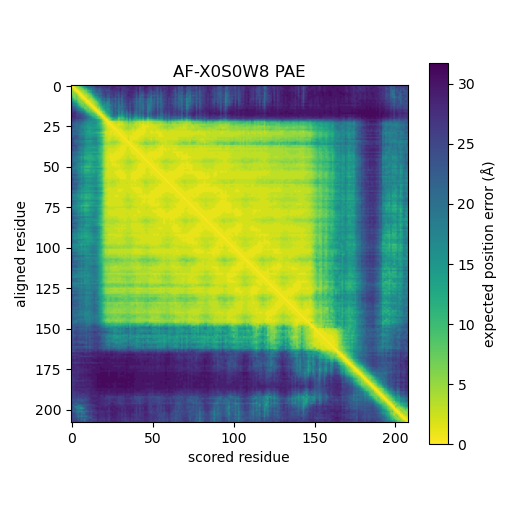0.768 0.078 1.00 28.20 206 ALA A O 1
ATOM 1596 N N . LEU A 1 207 ? -2.141 11.702 -0.954 1.00 30.59 207 LEU A N 1
ATOM 1597 C CA . LEU A 1 207 ? -1.446 12.264 -2.118 1.00 30.59 207 LEU A CA 1
ATOM 1598 C C . LEU A 1 207 ? -1.668 13.780 -2.311 1.00 30.59 207 LEU A C 1
ATOM 1600 O O . LEU A 1 207 ? -1.359 14.295 -3.384 1.00 30.59 207 LEU A O 1
ATOM 1604 N N . ALA A 1 208 ? -2.145 14.489 -1.282 1.00 30.02 208 ALA A N 1
ATOM 1605 C CA . ALA A 1 208 ? -2.066 15.951 -1.198 1.00 30.02 208 ALA A CA 1
ATOM 1606 C C . ALA A 1 208 ? -0.848 16.384 -0.369 1.00 30.02 208 ALA A C 1
ATOM 1608 O O . ALA A 1 208 ? -0.577 15.725 0.666 1.00 30.02 208 ALA A O 1
#

Secondary structure (DSSP, 8-state):
--------------S---S--PPPPSSEEEEEE-TTSSEEEEEEEETTEEEEEEEEE-TTSSEEEEEEEETTEE-EEEEEE-TTS-EEEEEEEETTEE-EEEEEE-TTS-EEEEEEEETTEE-EEEEEE-TTS-EEEEEEEETTEEEESPPHHHHHHHHHHHHTT----S-SSPPPP---------S---------S--GGGTGGG--

Mean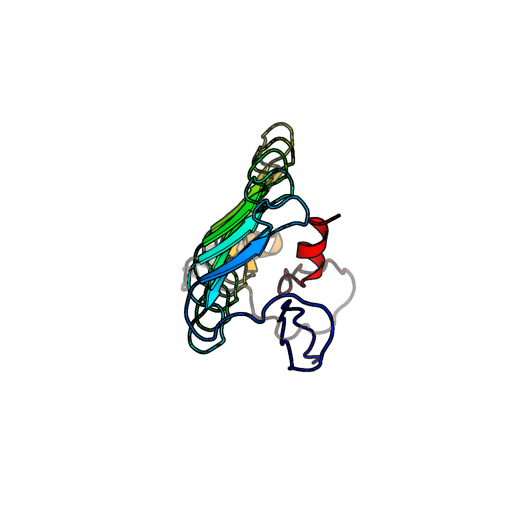 predicted aligned error: 13.77 Å